Protein AF-A0A7S1MXM3-F1 (afdb_monomer_lite)

Organism: Hemiselmis andersenii (NCBI:txid464988)

Radius of gyration: 25.36 Å; chains: 1; bounding box: 60×43×75 Å

pLDDT: mean 71.36, std 12.72, range [33.12, 92.81]

Foldseek 3Di:
DCLVVVPVVLVVLLVVLVVCCVVCPVNSVVLDDCVLNVVLVVLVVLVVVLVCVLCVLDDPVLVVVQPDDPPVVPDDDSNLLSDPPSVLQQQLSHVLVVVLVVVVVVCVVVVHPQLPDKDKDFACLVVVLVLLLVVCVVVVLDDPDDSPDDFDDDPPGIIIDGNSSVLSLLSCLLSRDHDDPVVLCVQLVVQLCCFLCVQLVVQVVVVAHSQHDDPSSNSSSVSSSVSRSSSSSVSRSSVVSVVSNVRSVVSSVVQVVCCVPPRDDSVSSCPPRDPRDDD

Secondary structure (DSSP, 8-state):
-HHHHTHHHHHHHHHHHHHHHHTTGGGHHHHS-HHHHHHHHHHHHHHHHHHHHHHHTS-HHHHHHHT--TTS--SSTHHHHHSTTHHHH-IIIIIHHHHHHHHHHHHHHTT--GGG-EEEEETTHHHHHHHHHHHHHHTT-S-SSS-----EEETTTEEEEEHHHHHHHHHHHHHTPPP-HHHHHHHHHHHHHHHHHHHHHHHHHTTS-SS-SSHHHHHHHHHHHHHHHHHHHHHHHHHHHHHHHHHHHHHHHHHHHHHHHT---HHHHHTTSPPPP--

Sequence (279 aa):
TGFFVFLLPLSLLLGAGHILYFMDIDGAQSAVDVRHFVLLHALMFTRACVVALKYGFMSPRDLQDNYKFPPHWGGSDRLVRNLIMAGWSAPRAHGARYFQGFVKEAAVLEDLNLPGVSVSIAGSGAKRLRDAWNHLQRHGVGVNGDGGGKVEEIDPGGQEVPMSMVLELILWRYMGQPHSTFRAKFHVFLSMCVMPFAMPITRVSFGASPFGDTASEQTVRAMIFLLGGYFTYFSAGMAWMMSWDFMRRVHSIRAFGQLIDTGIPLQDLFEGLPPVPRE

Structure (mmCIF, N/CA/C/O backbone):
data_AF-A0A7S1MXM3-F1
#
_entry.id   AF-A0A7S1MXM3-F1
#
loop_
_atom_site.group_PDB
_atom_site.id
_atom_site.type_symbol
_atom_site.label_atom_id
_atom_site.label_alt_id
_atom_site.label_comp_id
_atom_site.label_asym_id
_atom_site.label_entity_id
_atom_site.label_seq_id
_atom_site.pdbx_PDB_ins_code
_atom_site.Cartn_x
_atom_site.Cartn_y
_atom_site.Cartn_z
_atom_site.occupancy
_atom_site.B_iso_or_equiv
_atom_site.auth_seq_id
_atom_site.auth_comp_id
_atom_site.auth_asym_id
_atom_site.auth_atom_id
_atom_site.pdbx_PDB_model_num
ATOM 1 N N . THR A 1 1 ? 5.475 14.161 0.600 1.00 40.19 1 THR A N 1
ATOM 2 C CA . THR A 1 1 ? 5.175 15.038 -0.558 1.00 40.19 1 THR A CA 1
ATOM 3 C C . THR A 1 1 ? 6.049 14.747 -1.774 1.00 40.19 1 THR A C 1
ATOM 5 O O . THR A 1 1 ? 5.510 14.726 -2.867 1.00 40.19 1 THR A O 1
ATOM 8 N N . GLY A 1 2 ? 7.341 14.409 -1.626 1.00 41.41 2 GLY A N 1
ATOM 9 C CA . GLY A 1 2 ? 8.229 14.111 -2.771 1.00 41.41 2 GLY A CA 1
ATOM 10 C C . GLY A 1 2 ? 7.878 12.879 -3.627 1.00 41.41 2 GLY A C 1
ATOM 11 O O . GLY A 1 2 ? 8.270 12.815 -4.782 1.00 41.41 2 GLY A O 1
ATOM 12 N N . PHE A 1 3 ? 7.094 11.926 -3.111 1.00 51.62 3 PHE A N 1
ATOM 13 C CA . PHE A 1 3 ? 6.758 10.688 -3.831 1.00 51.62 3 PHE A CA 1
ATOM 14 C C . PHE A 1 3 ? 6.005 10.922 -5.159 1.00 51.62 3 PHE A C 1
ATOM 16 O O . PHE A 1 3 ? 6.296 10.260 -6.153 1.00 51.62 3 PHE A O 1
ATOM 23 N N . PHE A 1 4 ? 5.078 11.889 -5.195 1.00 55.19 4 PHE A N 1
ATOM 24 C CA . PHE A 1 4 ? 4.299 12.197 -6.401 1.00 55.19 4 PHE A CA 1
ATOM 25 C C . PHE A 1 4 ? 5.075 13.027 -7.430 1.00 55.19 4 PHE A C 1
ATOM 27 O O . PHE A 1 4 ? 4.737 13.005 -8.609 1.00 55.19 4 PHE A O 1
ATOM 34 N N . VAL A 1 5 ? 6.137 13.711 -6.996 1.00 59.53 5 VAL A N 1
ATOM 35 C CA . VAL A 1 5 ? 6.953 14.585 -7.850 1.00 59.53 5 VAL A CA 1
ATOM 36 C C . VAL A 1 5 ? 7.710 13.775 -8.905 1.00 59.53 5 VAL A C 1
ATOM 38 O O . VAL A 1 5 ? 7.892 14.248 -10.019 1.00 59.53 5 VAL A O 1
ATOM 41 N N . PHE A 1 6 ? 8.079 12.529 -8.596 1.00 65.06 6 PHE A N 1
ATOM 42 C CA . PHE A 1 6 ? 8.781 11.657 -9.539 1.00 65.06 6 PHE A CA 1
ATOM 43 C C . PHE A 1 6 ? 7.861 10.985 -10.566 1.00 65.06 6 PHE A C 1
ATOM 45 O O . PHE A 1 6 ? 8.344 10.513 -11.587 1.00 65.06 6 PHE A O 1
ATOM 52 N N . LEU A 1 7 ? 6.540 10.960 -10.359 1.00 68.56 7 LEU A N 1
ATOM 53 C CA . LEU A 1 7 ? 5.631 10.229 -11.252 1.00 68.56 7 LEU A CA 1
ATOM 54 C C . LEU A 1 7 ? 5.525 10.849 -12.644 1.00 68.56 7 LEU A C 1
ATOM 56 O O . LEU A 1 7 ? 5.551 10.119 -13.628 1.00 68.56 7 LEU A O 1
ATOM 60 N N . LEU A 1 8 ? 5.415 12.176 -12.719 1.00 73.12 8 LEU A N 1
ATOM 61 C CA . LEU A 1 8 ? 5.315 12.898 -13.985 1.00 73.12 8 LEU A CA 1
ATOM 62 C C . LEU A 1 8 ? 6.583 12.748 -14.852 1.00 73.12 8 LEU A C 1
ATOM 64 O O . LEU A 1 8 ? 6.456 12.355 -16.011 1.00 73.12 8 LEU A O 1
ATOM 68 N N . PRO A 1 9 ? 7.808 12.986 -14.340 1.00 77.06 9 PRO A N 1
ATOM 69 C CA . PRO A 1 9 ? 9.009 12.759 -15.139 1.00 77.06 9 PRO A CA 1
ATOM 70 C C . PRO A 1 9 ? 9.187 11.281 -15.515 1.00 77.06 9 PRO A C 1
ATOM 72 O O . PRO A 1 9 ? 9.604 10.991 -16.633 1.00 77.06 9 PRO A O 1
ATOM 75 N N . LEU A 1 10 ? 8.807 10.332 -14.649 1.00 76.31 10 LEU A N 1
ATOM 76 C CA . LEU A 1 10 ? 8.860 8.903 -14.982 1.00 76.31 10 LEU A CA 1
ATOM 77 C C . LEU A 1 10 ? 7.849 8.513 -16.074 1.00 76.31 10 LEU A C 1
ATOM 79 O O . LEU A 1 10 ? 8.175 7.709 -16.946 1.00 76.31 10 LEU A O 1
ATOM 83 N N . SER A 1 11 ? 6.645 9.093 -16.091 1.00 75.56 11 SER A N 1
ATOM 84 C CA . SER A 1 11 ? 5.683 8.843 -17.174 1.00 75.56 11 SER A CA 1
ATOM 85 C C . SER A 1 11 ? 6.128 9.463 -18.500 1.00 75.56 11 SER A C 1
ATOM 87 O O . SER A 1 11 ? 5.904 8.867 -19.551 1.00 75.56 11 SER A O 1
ATOM 89 N N . LEU A 1 12 ? 6.801 10.619 -18.465 1.00 82.44 12 LEU A N 1
ATOM 90 C CA . LEU A 1 12 ? 7.414 11.222 -19.654 1.00 82.44 12 LEU A CA 1
ATOM 91 C C . LEU A 1 12 ? 8.567 10.370 -20.197 1.00 82.44 12 LEU A C 1
ATOM 93 O O . LEU A 1 12 ? 8.657 10.184 -21.407 1.00 82.44 12 LEU A O 1
ATOM 97 N N . LEU A 1 13 ? 9.399 9.794 -19.320 1.00 81.25 13 LEU A N 1
ATOM 98 C CA . LEU A 1 13 ? 10.448 8.850 -19.719 1.00 81.25 13 LEU A CA 1
ATOM 99 C C . LEU A 1 13 ? 9.860 7.620 -20.413 1.00 81.25 13 LEU A C 1
ATOM 101 O O . LEU A 1 13 ? 10.336 7.244 -21.478 1.00 81.25 13 LEU A O 1
ATOM 105 N N . LEU A 1 14 ? 8.783 7.040 -19.873 1.00 81.44 14 LEU A N 1
ATOM 106 C CA . LEU A 1 14 ? 8.083 5.936 -20.534 1.00 81.44 14 LEU A CA 1
ATOM 107 C C . LEU A 1 14 ? 7.574 6.340 -21.930 1.00 81.44 14 LEU A C 1
ATOM 109 O O . LEU A 1 14 ? 7.684 5.555 -22.870 1.00 81.44 14 LEU A O 1
ATOM 113 N N . GLY A 1 15 ? 7.052 7.561 -22.083 1.00 82.31 15 GLY A N 1
ATOM 114 C CA . GLY A 1 15 ? 6.648 8.112 -23.381 1.00 82.31 15 GLY A CA 1
ATOM 115 C C . GLY A 1 15 ? 7.816 8.249 -24.362 1.00 82.31 15 GLY A C 1
ATOM 116 O O . GLY A 1 15 ? 7.713 7.800 -25.501 1.00 82.31 15 GLY A O 1
ATOM 117 N N . ALA A 1 16 ? 8.952 8.784 -23.910 1.00 81.50 16 ALA A N 1
ATOM 118 C CA . ALA A 1 16 ? 10.170 8.880 -24.715 1.00 81.50 16 ALA A CA 1
ATOM 119 C C . ALA A 1 16 ? 10.673 7.495 -25.163 1.00 81.50 16 ALA A C 1
ATOM 121 O O . ALA A 1 16 ? 11.027 7.315 -26.325 1.00 81.50 16 ALA A O 1
ATOM 122 N N . GLY A 1 17 ? 10.621 6.496 -24.277 1.00 79.00 17 GLY A N 1
ATOM 123 C CA . GLY A 1 17 ? 10.963 5.110 -24.597 1.00 79.00 17 GLY A CA 1
ATOM 124 C C . GLY A 1 17 ? 10.100 4.502 -25.703 1.00 79.00 17 GLY A C 1
ATOM 125 O O . GLY A 1 17 ? 10.627 3.827 -26.584 1.00 79.00 17 GLY A O 1
ATOM 126 N N . HIS A 1 18 ? 8.792 4.777 -25.702 1.00 82.00 18 HIS A N 1
ATOM 127 C CA . HIS A 1 18 ? 7.912 4.350 -26.794 1.00 82.00 18 HIS A CA 1
ATOM 128 C C . HIS A 1 18 ? 8.257 5.023 -28.112 1.00 82.00 18 HIS A C 1
ATOM 130 O O . HIS A 1 18 ? 8.250 4.355 -29.137 1.00 82.00 18 HIS A O 1
ATOM 136 N N . ILE A 1 19 ? 8.551 6.325 -28.097 1.00 84.00 19 ILE A N 1
ATOM 137 C CA . ILE A 1 19 ? 8.917 7.055 -29.315 1.00 84.00 19 ILE A CA 1
ATOM 138 C C . ILE A 1 19 ? 10.188 6.451 -29.918 1.00 84.00 19 ILE A C 1
ATOM 140 O O . ILE A 1 19 ? 10.195 6.143 -31.105 1.00 84.00 19 ILE A O 1
ATOM 144 N N . LEU A 1 20 ? 11.217 6.203 -29.099 1.00 80.75 20 LEU A N 1
ATOM 145 C CA . LEU A 1 20 ? 12.455 5.554 -29.545 1.00 80.75 20 LEU A CA 1
ATOM 146 C C . LEU A 1 20 ? 12.189 4.165 -30.145 1.00 80.75 20 LEU A C 1
ATOM 148 O O . LEU A 1 20 ? 12.715 3.852 -31.208 1.00 80.75 20 LEU A O 1
ATOM 152 N N . TYR A 1 21 ? 11.343 3.359 -29.496 1.00 82.50 21 TYR A N 1
ATOM 153 C CA . TYR A 1 21 ? 10.998 2.010 -29.951 1.00 82.50 21 TYR A CA 1
ATOM 154 C C . TYR A 1 21 ? 10.156 2.000 -31.240 1.00 82.50 21 TYR A C 1
ATOM 156 O O . TYR A 1 21 ? 10.468 1.279 -32.184 1.00 82.50 21 TYR A O 1
ATOM 164 N N . PHE A 1 22 ? 9.092 2.804 -31.320 1.00 83.69 22 PHE A N 1
ATOM 165 C CA . PHE A 1 22 ? 8.200 2.829 -32.487 1.00 83.69 22 PHE A CA 1
ATOM 166 C C . PHE A 1 22 ? 8.843 3.458 -33.720 1.00 83.69 22 PHE A C 1
ATOM 168 O O . PHE A 1 22 ? 8.554 3.024 -34.830 1.00 83.69 22 PHE A O 1
ATOM 175 N N . MET A 1 23 ? 9.700 4.463 -33.533 1.00 85.94 23 MET A N 1
ATOM 176 C CA . MET A 1 23 ? 10.438 5.100 -34.629 1.00 85.94 23 MET A CA 1
ATOM 177 C C . MET A 1 23 ? 11.714 4.330 -35.011 1.00 85.94 23 MET A C 1
ATOM 179 O O . MET A 1 23 ? 12.398 4.743 -35.941 1.00 85.94 23 MET A O 1
ATOM 183 N N . ASP A 1 24 ? 12.038 3.250 -34.287 1.00 83.06 24 ASP A N 1
ATOM 184 C CA . ASP A 1 24 ? 13.249 2.428 -34.440 1.00 83.06 24 ASP A CA 1
ATOM 185 C C . ASP A 1 24 ? 14.552 3.243 -34.527 1.00 83.06 24 ASP A C 1
ATOM 187 O O 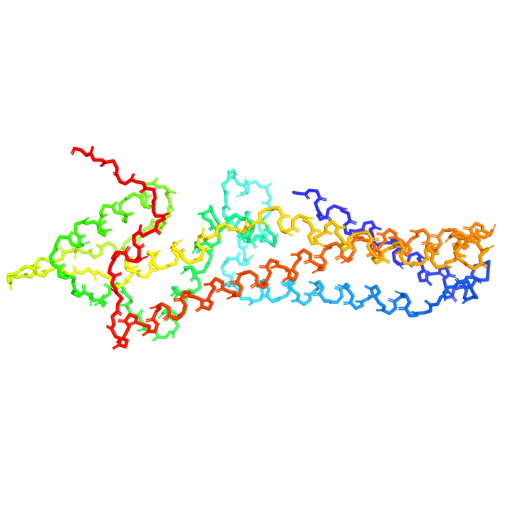. ASP A 1 24 ? 15.462 2.958 -35.307 1.00 83.06 24 ASP A O 1
ATOM 191 N N . ILE A 1 25 ? 14.647 4.296 -33.710 1.00 78.19 25 ILE A N 1
ATOM 192 C CA . ILE A 1 25 ? 15.830 5.160 -33.681 1.00 78.19 25 ILE A CA 1
ATOM 193 C C . ILE A 1 25 ? 17.021 4.326 -33.197 1.00 78.19 25 ILE A C 1
ATOM 195 O O . ILE A 1 25 ? 16.963 3.719 -32.127 1.00 78.19 25 ILE A O 1
ATOM 199 N N . ASP A 1 26 ? 18.090 4.289 -33.996 1.00 74.44 26 ASP A N 1
ATOM 200 C CA . ASP A 1 26 ? 19.308 3.507 -33.745 1.00 74.44 26 ASP A CA 1
ATOM 201 C C . ASP A 1 26 ? 19.058 2.004 -33.493 1.00 74.44 26 ASP A C 1
ATOM 203 O O . ASP A 1 26 ? 19.757 1.379 -32.689 1.00 74.44 26 ASP A O 1
ATOM 207 N N . GLY A 1 27 ? 18.046 1.413 -34.143 1.00 74.31 27 GLY A N 1
ATOM 208 C CA . GLY A 1 27 ? 17.736 -0.017 -34.021 1.00 74.31 27 GLY A CA 1
ATOM 209 C C . GLY A 1 27 ? 17.136 -0.412 -32.668 1.00 74.31 27 GLY A C 1
ATOM 210 O O . GLY A 1 27 ? 17.285 -1.561 -32.230 1.00 74.31 27 GLY A O 1
ATOM 211 N N . ALA A 1 28 ? 16.477 0.525 -31.978 1.00 71.38 28 ALA A N 1
ATOM 212 C CA . ALA A 1 28 ? 15.874 0.323 -30.662 1.00 71.38 28 ALA A CA 1
ATOM 213 C C . ALA A 1 28 ? 14.925 -0.889 -30.582 1.00 71.38 28 ALA A C 1
ATOM 215 O O . ALA A 1 28 ? 14.801 -1.487 -29.509 1.00 71.38 28 ALA A O 1
ATOM 216 N N . GLN A 1 29 ? 14.286 -1.299 -31.684 1.00 79.88 29 GLN A N 1
ATOM 217 C CA . GLN A 1 29 ? 13.414 -2.480 -31.693 1.00 79.88 29 GLN A CA 1
ATOM 218 C C . GLN A 1 29 ? 14.176 -3.783 -31.454 1.00 79.88 29 GLN A C 1
ATOM 220 O O . GLN A 1 29 ? 13.666 -4.686 -30.794 1.00 79.88 29 GLN A O 1
ATOM 225 N N . SER A 1 30 ? 15.412 -3.868 -31.947 1.00 74.88 30 SER A N 1
ATOM 226 C CA . SER A 1 30 ? 16.288 -5.027 -31.735 1.00 74.88 30 SER A CA 1
ATOM 227 C C . SER A 1 30 ? 16.886 -5.058 -30.324 1.00 74.88 30 SER A C 1
ATOM 229 O O . SER A 1 30 ? 17.175 -6.120 -29.774 1.00 74.88 30 SER A O 1
ATOM 231 N N . ALA A 1 31 ? 17.022 -3.883 -29.711 1.00 69.75 31 ALA A N 1
ATOM 232 C CA . ALA A 1 31 ? 17.639 -3.698 -28.407 1.00 69.75 31 ALA A CA 1
ATOM 233 C C . ALA A 1 31 ? 16.716 -4.021 -27.222 1.00 69.75 31 ALA A C 1
ATOM 235 O O . ALA A 1 31 ? 17.209 -4.300 -26.116 1.00 69.75 31 ALA A O 1
ATOM 236 N N . VAL A 1 32 ? 15.397 -3.930 -27.428 1.00 72.69 32 VAL A N 1
ATOM 237 C CA . VAL A 1 32 ? 14.392 -3.862 -26.363 1.00 72.69 32 VAL A CA 1
ATOM 238 C C . VAL A 1 32 ? 13.314 -4.917 -26.566 1.00 72.69 32 VAL A C 1
ATOM 240 O O . VAL A 1 32 ? 12.516 -4.850 -27.495 1.00 72.69 32 VAL A O 1
ATOM 243 N N . ASP A 1 33 ? 13.237 -5.869 -25.638 1.00 78.06 33 ASP A N 1
ATOM 244 C CA . ASP A 1 33 ? 12.134 -6.830 -25.619 1.00 78.06 33 ASP A CA 1
ATOM 245 C C . ASP A 1 33 ? 10.834 -6.124 -25.194 1.00 78.06 33 ASP A C 1
ATOM 247 O O . ASP A 1 33 ? 10.753 -5.542 -24.104 1.00 78.06 33 ASP A O 1
ATOM 251 N N . VAL A 1 34 ? 9.809 -6.218 -26.048 1.00 81.19 34 VAL A N 1
ATOM 252 C CA . VAL A 1 34 ? 8.471 -5.634 -25.862 1.00 81.19 34 VAL A CA 1
ATOM 253 C C . VAL A 1 34 ? 7.831 -6.042 -24.530 1.00 81.19 34 VAL A C 1
ATOM 255 O O . VAL A 1 34 ? 7.044 -5.288 -23.954 1.00 81.19 34 VAL A O 1
ATOM 258 N N . ARG A 1 35 ? 8.202 -7.208 -23.984 1.00 82.31 35 ARG A N 1
ATOM 259 C CA . ARG A 1 35 ? 7.721 -7.704 -22.685 1.00 82.31 35 ARG A CA 1
ATOM 260 C C . ARG A 1 35 ? 8.063 -6.755 -21.538 1.00 82.31 35 ARG A C 1
ATOM 262 O O . ARG A 1 35 ? 7.284 -6.659 -20.593 1.00 82.31 35 ARG A O 1
ATOM 269 N N . HIS A 1 36 ? 9.170 -6.012 -21.623 1.00 79.12 36 HIS A N 1
ATOM 270 C CA . HIS A 1 36 ? 9.519 -5.007 -20.614 1.00 79.12 36 HIS A CA 1
ATOM 271 C C . HIS A 1 36 ? 8.528 -3.846 -20.611 1.00 79.12 36 HIS A C 1
ATOM 273 O O . HIS A 1 36 ? 8.103 -3.408 -19.543 1.00 79.12 36 HIS A O 1
ATOM 279 N N . PHE A 1 37 ? 8.101 -3.382 -21.789 1.00 80.75 37 PHE A N 1
ATOM 280 C CA . PHE A 1 37 ? 7.051 -2.372 -21.880 1.00 80.75 37 PHE A CA 1
ATOM 281 C C . PHE A 1 37 ? 5.730 -2.916 -21.342 1.00 80.75 37 PHE A C 1
ATOM 283 O O . PHE A 1 37 ? 5.099 -2.246 -20.528 1.00 80.75 37 PHE A O 1
ATOM 290 N N . VAL A 1 38 ? 5.334 -4.139 -21.708 1.00 84.94 38 VAL A N 1
ATOM 291 C CA . VAL A 1 38 ? 4.114 -4.772 -21.170 1.00 84.94 38 VAL A CA 1
ATOM 292 C C . VAL A 1 38 ? 4.147 -4.829 -19.639 1.00 84.94 38 VAL A C 1
ATOM 294 O O . VAL A 1 38 ? 3.186 -4.418 -18.989 1.00 84.94 38 VAL A O 1
ATOM 297 N N . LEU A 1 39 ? 5.267 -5.257 -19.049 1.00 83.06 39 LEU A N 1
ATOM 298 C CA . LEU A 1 39 ? 5.449 -5.303 -17.597 1.00 83.06 39 LEU A CA 1
ATOM 299 C C . LEU A 1 39 ? 5.333 -3.913 -16.953 1.00 83.06 39 LEU A C 1
ATOM 301 O O . LEU A 1 39 ? 4.635 -3.757 -15.952 1.00 83.06 39 LEU A O 1
ATOM 305 N N . LEU A 1 40 ? 5.973 -2.890 -17.530 1.00 82.75 40 LEU A N 1
ATOM 306 C CA . LEU A 1 40 ? 5.897 -1.514 -17.025 1.00 82.75 40 LEU A CA 1
ATOM 307 C C . LEU A 1 40 ? 4.457 -0.979 -17.037 1.00 82.75 40 LEU A C 1
ATOM 309 O O . LEU A 1 40 ? 4.028 -0.365 -16.056 1.00 82.75 40 LEU A O 1
ATOM 313 N N . HIS A 1 41 ? 3.682 -1.258 -18.089 1.00 84.62 41 HIS A N 1
ATOM 314 C CA . HIS A 1 41 ? 2.264 -0.884 -18.127 1.00 84.62 41 HIS A CA 1
ATOM 315 C C . HIS A 1 41 ? 1.433 -1.672 -17.129 1.00 84.62 41 HIS A C 1
ATOM 317 O O . HIS A 1 41 ? 0.571 -1.083 -16.485 1.00 84.62 41 HIS A O 1
ATOM 323 N N . ALA A 1 42 ? 1.692 -2.968 -16.951 1.00 85.56 42 ALA A N 1
ATOM 324 C CA . ALA A 1 42 ? 0.990 -3.770 -15.954 1.00 85.56 42 ALA A CA 1
ATOM 325 C C . ALA A 1 42 ? 1.207 -3.215 -14.534 1.00 85.56 42 ALA A C 1
ATOM 327 O O . ALA A 1 42 ? 0.256 -3.109 -13.755 1.00 85.56 42 ALA A O 1
ATOM 328 N N . LEU A 1 43 ? 2.429 -2.779 -14.204 1.00 82.44 43 LEU A N 1
ATOM 329 C CA . LEU A 1 43 ? 2.733 -2.140 -12.918 1.00 82.44 43 LEU A CA 1
ATOM 330 C C . LEU A 1 43 ? 2.049 -0.767 -12.774 1.00 82.44 43 LEU A C 1
ATOM 332 O O . LEU A 1 43 ? 1.474 -0.464 -11.726 1.00 82.44 43 LEU A O 1
ATOM 336 N N . MET A 1 44 ? 2.050 0.049 -13.832 1.00 80.88 44 MET A N 1
ATOM 337 C CA . MET A 1 44 ? 1.322 1.328 -13.876 1.00 80.88 44 MET A CA 1
ATOM 338 C C . MET A 1 44 ? -0.192 1.147 -13.723 1.00 80.88 44 MET A C 1
ATOM 340 O O . MET A 1 44 ? -0.836 1.886 -12.975 1.00 80.88 44 MET A O 1
ATOM 344 N N . PHE A 1 45 ? -0.755 0.148 -14.396 1.00 84.81 45 PHE A N 1
ATOM 345 C CA . PHE A 1 45 ? -2.165 -0.209 -14.315 1.00 84.81 45 PHE A CA 1
ATOM 346 C C . PHE A 1 45 ? -2.526 -0.688 -12.911 1.00 84.81 45 PHE A C 1
ATOM 348 O O . PHE A 1 45 ? -3.468 -0.175 -12.315 1.00 84.81 45 PHE A O 1
ATOM 355 N N . THR A 1 46 ? -1.718 -1.575 -12.325 1.00 82.88 46 THR A N 1
ATOM 356 C CA . THR A 1 46 ? -1.898 -2.031 -10.938 1.00 82.88 46 THR A CA 1
ATOM 357 C C . THR A 1 46 ? -1.915 -0.845 -9.977 1.00 82.88 46 THR A C 1
ATOM 359 O O . THR A 1 46 ? -2.807 -0.738 -9.136 1.00 82.88 46 THR A O 1
ATOM 362 N N . ARG A 1 47 ? -0.992 0.113 -10.138 1.00 79.75 47 ARG A N 1
ATOM 363 C CA . ARG A 1 47 ? -1.021 1.370 -9.380 1.00 79.75 47 ARG A CA 1
ATOM 364 C C . ARG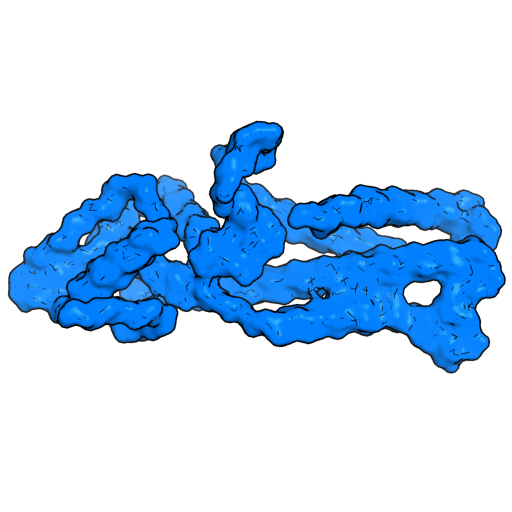 A 1 47 ? -2.346 2.110 -9.563 1.00 79.75 47 ARG A C 1
ATOM 366 O O . ARG A 1 47 ? -2.918 2.553 -8.569 1.00 79.75 47 ARG A O 1
ATOM 373 N N . ALA A 1 48 ? -2.804 2.283 -10.800 1.00 80.31 48 ALA A N 1
ATOM 374 C CA . ALA A 1 48 ? -4.049 2.987 -11.089 1.00 80.31 48 ALA A CA 1
ATOM 375 C C . ALA A 1 48 ? -5.251 2.296 -10.427 1.00 80.31 48 ALA A C 1
ATOM 377 O O . ALA A 1 48 ? -6.054 2.977 -9.796 1.00 80.31 48 ALA A O 1
ATOM 378 N N . CYS A 1 49 ? -5.320 0.962 -10.460 1.00 83.12 49 CYS A N 1
ATOM 379 C CA . CYS A 1 49 ? -6.343 0.186 -9.759 1.00 83.12 49 CYS A CA 1
ATOM 380 C C . CYS A 1 49 ? -6.299 0.405 -8.248 1.00 83.12 49 CYS A C 1
ATOM 382 O O . CYS A 1 49 ? -7.338 0.614 -7.634 1.00 83.12 49 CYS A O 1
ATOM 384 N N . VAL A 1 50 ? -5.117 0.400 -7.629 1.00 77.94 50 VAL A N 1
ATOM 385 C CA . VAL A 1 50 ? -5.003 0.616 -6.179 1.00 77.94 50 VAL A CA 1
ATOM 386 C C . VAL A 1 50 ? -5.414 2.036 -5.787 1.00 77.94 50 VAL A C 1
ATOM 388 O O . VAL A 1 50 ? -6.078 2.234 -4.769 1.00 77.94 50 VAL A O 1
ATOM 391 N N . VAL A 1 51 ? -5.048 3.026 -6.603 1.00 75.56 51 VAL A N 1
ATOM 392 C CA . VAL A 1 51 ? -5.493 4.413 -6.432 1.00 75.56 51 VAL A CA 1
ATOM 393 C C . VAL A 1 51 ? -7.014 4.495 -6.553 1.00 75.56 51 VAL A C 1
ATOM 395 O O . VAL A 1 51 ? -7.663 5.026 -5.655 1.00 75.56 51 VAL A O 1
ATOM 398 N N . ALA A 1 52 ? -7.581 3.914 -7.610 1.00 78.62 52 ALA A N 1
ATOM 399 C CA . ALA A 1 52 ? -9.018 3.889 -7.852 1.00 78.62 52 ALA A CA 1
ATOM 400 C C . ALA A 1 52 ? -9.782 3.175 -6.732 1.00 78.62 52 ALA A C 1
ATOM 402 O O . ALA A 1 52 ? -10.776 3.706 -6.262 1.00 78.62 52 ALA A O 1
ATOM 403 N N . LEU A 1 53 ? -9.297 2.034 -6.238 1.00 75.44 53 LEU A N 1
ATOM 404 C CA . LEU A 1 53 ? -9.897 1.332 -5.102 1.00 75.44 53 LEU A CA 1
ATOM 405 C C . LEU A 1 53 ? -9.877 2.208 -3.851 1.00 75.44 53 LEU A C 1
ATOM 407 O O . LEU A 1 53 ? -10.904 2.394 -3.213 1.00 75.44 53 LEU A O 1
ATOM 411 N N . LYS A 1 54 ? -8.730 2.796 -3.500 1.00 74.12 54 LYS A N 1
ATOM 412 C CA . LYS A 1 54 ? -8.627 3.599 -2.276 1.00 74.12 54 LYS A CA 1
ATOM 413 C C . LYS A 1 54 ? -9.510 4.851 -2.311 1.00 74.12 54 LYS A C 1
ATOM 415 O O . LYS A 1 54 ? -10.131 5.173 -1.300 1.00 74.12 54 LYS A O 1
ATOM 420 N N . TYR A 1 55 ? -9.540 5.565 -3.432 1.00 70.19 55 TYR A N 1
ATOM 421 C CA . TYR A 1 55 ? -10.320 6.800 -3.553 1.00 70.19 55 TYR A CA 1
ATOM 422 C C . TYR A 1 55 ? -11.775 6.558 -3.969 1.00 70.19 55 TYR A C 1
ATOM 424 O O . TYR A 1 55 ? -12.626 7.380 -3.656 1.00 70.19 55 TYR A O 1
ATOM 432 N N . GLY A 1 56 ? -12.085 5.431 -4.608 1.00 66.69 56 GLY A N 1
ATOM 433 C CA . GLY A 1 56 ? -13.439 5.073 -5.037 1.00 66.69 56 GLY A CA 1
ATOM 434 C C . GLY A 1 56 ? -14.390 4.766 -3.881 1.00 66.69 56 GLY A C 1
ATOM 435 O O . GLY A 1 56 ? -15.591 4.931 -4.034 1.00 66.69 56 GLY A O 1
ATOM 436 N N . PHE A 1 57 ? -13.859 4.381 -2.717 1.00 64.69 57 PHE A N 1
ATOM 437 C CA . PHE A 1 57 ? -14.636 4.203 -1.484 1.00 64.69 57 PHE A CA 1
ATOM 438 C C . PHE A 1 57 ? -14.721 5.468 -0.616 1.00 64.69 57 PHE A C 1
ATOM 440 O O . PHE A 1 57 ? -15.207 5.392 0.508 1.00 64.69 57 PHE A O 1
ATOM 447 N N . MET A 1 58 ? -14.197 6.614 -1.064 1.00 67.94 58 MET A N 1
ATOM 448 C CA . MET A 1 58 ? -14.358 7.861 -0.311 1.00 67.94 58 MET A CA 1
ATOM 449 C C . MET A 1 58 ? -15.724 8.478 -0.589 1.00 67.94 58 MET A C 1
ATOM 451 O O . MET A 1 58 ? -16.161 8.528 -1.740 1.00 67.94 58 MET A O 1
ATOM 455 N N . SER A 1 59 ? -16.359 9.004 0.459 1.00 66.06 59 SER A N 1
ATOM 456 C CA . SER A 1 59 ? -17.610 9.740 0.315 1.00 66.06 59 SER A CA 1
ATOM 457 C C . SER A 1 59 ? -17.424 10.936 -0.638 1.00 66.06 59 SER A C 1
ATOM 459 O O . SER A 1 59 ? -16.340 11.539 -0.683 1.00 66.06 59 SER A O 1
ATOM 461 N N . PRO A 1 60 ? -18.464 11.354 -1.385 1.00 69.69 60 PRO A N 1
ATOM 462 C CA . PRO A 1 60 ? -18.389 12.540 -2.240 1.00 69.69 60 PRO A CA 1
ATOM 463 C C . PRO A 1 60 ? -17.944 13.799 -1.482 1.00 69.69 60 PRO A C 1
ATOM 465 O O . PRO A 1 60 ? -17.262 14.657 -2.043 1.00 69.69 60 PRO A O 1
ATOM 468 N N . ARG A 1 61 ? -18.281 13.890 -0.190 1.00 67.12 61 ARG A N 1
ATOM 469 C CA . ARG A 1 61 ? -17.869 14.980 0.699 1.00 67.12 61 ARG A CA 1
ATOM 470 C C . ARG A 1 61 ? -16.361 14.969 0.955 1.00 67.12 61 ARG A C 1
ATOM 472 O O . ARG A 1 61 ? -15.715 16.004 0.808 1.00 67.12 61 ARG A O 1
ATOM 479 N N . ASP A 1 62 ? -15.797 13.806 1.278 1.00 66.44 62 ASP A N 1
ATOM 480 C CA . ASP A 1 62 ? -14.355 13.657 1.506 1.00 66.44 62 ASP A CA 1
ATOM 481 C C . ASP A 1 62 ? -13.553 13.882 0.219 1.00 66.44 62 ASP A C 1
ATOM 483 O O . ASP A 1 62 ? -12.466 14.463 0.247 1.00 66.44 62 ASP A O 1
ATOM 487 N N . LEU A 1 63 ? -14.099 13.464 -0.927 1.00 67.62 63 LEU A N 1
ATOM 488 C CA . LEU A 1 63 ? -13.515 13.738 -2.238 1.00 67.62 63 LEU A CA 1
ATOM 489 C C . LEU A 1 63 ? -13.482 15.242 -2.532 1.00 67.62 63 LEU A C 1
ATOM 491 O O . LEU A 1 63 ? -12.428 15.753 -2.899 1.00 67.62 63 LEU A O 1
ATOM 495 N N . GLN A 1 64 ? -14.584 15.968 -2.318 1.00 68.44 64 GLN A N 1
ATOM 496 C CA . GLN A 1 64 ? -14.634 17.424 -2.515 1.00 68.44 64 GLN A CA 1
ATOM 497 C C . GLN A 1 64 ? -13.622 18.176 -1.646 1.00 68.44 64 GLN A C 1
ATOM 499 O O . GLN A 1 64 ? -13.018 19.143 -2.109 1.00 68.44 64 GLN A O 1
ATOM 504 N N . ASP A 1 65 ? -13.392 17.722 -0.414 1.00 63.25 65 ASP A N 1
ATOM 505 C CA . ASP A 1 65 ? -12.368 18.300 0.456 1.00 63.25 65 ASP A CA 1
ATOM 506 C C . ASP A 1 65 ? -10.942 18.038 -0.059 1.00 63.25 65 ASP A C 1
ATOM 508 O O . ASP A 1 65 ? -10.077 18.907 0.076 1.00 63.25 65 ASP A O 1
ATOM 512 N N . ASN A 1 66 ? -10.702 16.903 -0.727 1.00 60.47 66 ASN A N 1
ATOM 513 C CA . ASN A 1 66 ? -9.411 16.595 -1.354 1.00 60.47 66 ASN A CA 1
ATOM 514 C C . ASN A 1 66 ? -9.112 17.448 -2.606 1.00 60.47 66 ASN A C 1
ATOM 516 O O . ASN A 1 66 ? -7.942 17.606 -2.954 1.00 60.47 66 ASN A O 1
ATOM 520 N N . TYR A 1 67 ? -10.131 18.006 -3.274 1.00 61.94 67 TYR A N 1
ATOM 521 C CA . TYR A 1 67 ? -9.975 18.835 -4.484 1.00 61.94 67 TYR A CA 1
ATOM 522 C C . TYR A 1 67 ? -9.747 20.334 -4.207 1.00 61.94 67 TYR A C 1
ATOM 524 O O . TYR A 1 67 ? -9.499 21.098 -5.141 1.00 61.94 67 TYR A O 1
ATOM 532 N N . LYS A 1 68 ? -9.815 20.791 -2.950 1.00 61.81 68 LYS A N 1
ATOM 533 C CA . LYS A 1 68 ? -9.629 22.213 -2.602 1.00 61.81 68 LYS A CA 1
ATOM 534 C C . LYS A 1 68 ? -8.147 22.620 -2.689 1.00 61.81 68 LYS A C 1
ATOM 536 O O . LYS A 1 68 ? -7.289 21.944 -2.125 1.00 61.81 68 LYS A O 1
ATOM 541 N N . PHE A 1 69 ? -7.847 23.739 -3.363 1.00 48.47 69 PHE A N 1
ATOM 542 C CA . PHE A 1 69 ? -6.492 24.308 -3.498 1.00 48.47 69 PHE A CA 1
ATOM 543 C C . PHE A 1 69 ? -5.930 24.841 -2.153 1.00 48.47 69 PHE A C 1
ATOM 545 O O . PHE A 1 69 ? -6.707 25.204 -1.264 1.00 48.47 69 PHE A O 1
ATOM 552 N N . PRO A 1 70 ? -4.592 24.904 -1.966 1.00 46.53 70 PRO A N 1
ATOM 553 C CA . PRO A 1 70 ? -3.973 25.258 -0.688 1.00 46.53 70 PRO A CA 1
ATOM 554 C C . PRO A 1 70 ? -3.965 26.783 -0.494 1.00 46.53 70 PRO A C 1
ATOM 556 O O . PRO A 1 70 ? -3.158 27.490 -1.092 1.00 46.53 70 PRO A O 1
ATOM 559 N N . PRO A 1 71 ? -4.922 27.300 0.292 1.00 46.41 71 PRO A N 1
ATOM 560 C CA . PRO A 1 71 ? -4.612 27.744 1.658 1.00 46.41 71 PRO A CA 1
ATOM 561 C C . PRO A 1 71 ? -5.448 27.031 2.740 1.00 46.41 71 PRO A C 1
ATOM 563 O O . PRO A 1 71 ? -5.210 27.217 3.930 1.00 46.41 71 PRO A O 1
ATOM 566 N N . HIS A 1 72 ? -6.387 26.159 2.349 1.00 47.88 72 HIS A N 1
ATOM 567 C CA . HIS A 1 72 ? -7.230 25.373 3.269 1.00 47.88 72 HIS A CA 1
ATOM 568 C C . HIS A 1 72 ? -6.579 24.067 3.741 1.00 47.88 72 HIS A C 1
ATOM 570 O O . HIS A 1 72 ? -7.127 23.364 4.587 1.00 47.88 72 HIS A O 1
ATOM 576 N N . TRP A 1 73 ? -5.381 23.752 3.240 1.00 55.28 73 TRP A N 1
ATOM 577 C CA . TRP A 1 73 ? -4.531 22.657 3.725 1.00 55.28 73 TRP A CA 1
ATOM 578 C C . TRP A 1 73 ? -3.843 23.045 5.046 1.00 55.28 73 TRP A C 1
ATOM 580 O O . TRP A 1 73 ? -2.650 22.816 5.244 1.00 55.28 73 TRP A O 1
ATOM 590 N N . GLY A 1 74 ? -4.589 23.702 5.935 1.00 41.38 74 GLY A N 1
ATOM 591 C CA . GLY A 1 74 ? -4.104 24.244 7.193 1.00 41.38 74 GLY A CA 1
ATOM 592 C C . GLY A 1 74 ? -3.674 23.130 8.140 1.00 41.38 74 GLY A C 1
ATOM 593 O O . GLY A 1 74 ? -4.504 22.528 8.817 1.00 41.38 74 GLY A O 1
ATOM 594 N N . GLY A 1 75 ? -2.371 22.853 8.163 1.00 44.88 75 GLY A N 1
ATOM 595 C CA . GLY A 1 75 ? -1.603 22.324 9.295 1.00 44.88 75 GLY A CA 1
ATOM 596 C C . GLY A 1 75 ? -1.988 20.984 9.936 1.00 44.88 75 GLY A C 1
ATOM 597 O O . GLY A 1 75 ? -1.240 20.528 10.790 1.00 44.88 75 GLY A O 1
ATOM 598 N N . SER A 1 76 ? -3.091 20.321 9.593 1.00 48.91 76 SER A N 1
ATOM 599 C CA . SER A 1 76 ? -3.586 19.204 10.404 1.00 48.91 76 SER A CA 1
ATOM 600 C C . SER A 1 76 ? -4.025 18.019 9.554 1.00 48.91 76 SER A C 1
ATOM 602 O O . SER A 1 76 ? -5.045 18.056 8.878 1.00 48.91 76 SER A O 1
ATOM 604 N N . ASP A 1 77 ? -3.232 16.948 9.624 1.00 54.09 77 ASP A N 1
ATOM 605 C CA . ASP A 1 77 ? -3.636 15.545 9.742 1.00 54.09 77 ASP A CA 1
ATOM 606 C C . ASP A 1 77 ? -4.724 14.965 8.800 1.00 54.09 77 ASP A C 1
ATOM 608 O O . ASP A 1 77 ? -4.488 13.927 8.197 1.00 54.09 77 ASP A O 1
ATOM 612 N N . ARG A 1 78 ? -5.903 15.576 8.621 1.00 52.41 78 ARG A N 1
ATOM 613 C CA . ARG A 1 78 ? -7.043 15.072 7.821 1.00 52.41 78 ARG A CA 1
ATOM 614 C C . ARG A 1 78 ? -6.695 14.656 6.391 1.00 52.41 78 ARG A C 1
ATOM 616 O O . ARG A 1 78 ? -7.063 13.561 5.983 1.00 52.41 78 ARG A O 1
ATOM 623 N N . LEU A 1 79 ? -5.958 15.475 5.649 1.00 52.88 79 LEU A N 1
ATOM 624 C CA . LEU A 1 79 ? -5.571 15.145 4.270 1.00 52.88 79 LEU A CA 1
ATOM 625 C C . LEU A 1 79 ? -4.493 14.053 4.226 1.00 52.88 79 LEU A C 1
ATOM 627 O O . LEU A 1 79 ? -4.603 13.102 3.456 1.00 52.88 79 LEU A O 1
ATOM 631 N N . VAL A 1 80 ? -3.496 14.122 5.118 1.00 55.62 80 VAL A N 1
ATOM 632 C CA . VAL A 1 80 ? -2.434 13.103 5.245 1.00 55.62 80 VAL A CA 1
ATOM 633 C C . VAL A 1 80 ? -3.020 11.726 5.581 1.00 55.62 80 VAL A C 1
ATOM 635 O O . VAL A 1 80 ? -2.540 10.710 5.077 1.00 55.62 80 VAL A O 1
ATOM 638 N N . ARG A 1 81 ? -4.117 11.694 6.348 1.00 56.59 81 ARG A N 1
ATOM 639 C CA . ARG A 1 81 ? -4.877 10.480 6.684 1.00 56.59 81 ARG A CA 1
ATOM 640 C C . ARG A 1 81 ? -5.514 9.806 5.475 1.00 56.59 81 ARG A C 1
ATOM 642 O O . ARG A 1 81 ? -5.528 8.579 5.397 1.00 56.59 81 ARG A O 1
ATOM 649 N N . ASN A 1 82 ? -5.998 10.595 4.524 1.00 58.41 82 ASN A N 1
ATOM 650 C CA . ASN A 1 82 ? -6.678 10.091 3.334 1.00 58.41 82 ASN A CA 1
ATOM 651 C C . ASN A 1 82 ? -5.690 9.719 2.218 1.00 58.41 82 ASN A C 1
ATOM 653 O O . ASN A 1 82 ? -6.013 8.921 1.335 1.00 58.41 82 ASN A O 1
ATOM 657 N N . LEU A 1 83 ? -4.448 10.210 2.277 1.00 64.19 83 LEU A N 1
ATOM 658 C CA . LEU A 1 83 ? -3.428 9.898 1.281 1.00 64.19 83 LEU A CA 1
ATOM 659 C C . LEU A 1 83 ? -3.022 8.422 1.288 1.00 64.19 83 LEU A C 1
ATOM 661 O O . LEU A 1 83 ? -2.862 7.761 2.324 1.00 64.19 83 LEU A O 1
ATOM 665 N N . ILE A 1 84 ? -2.826 7.893 0.082 1.00 62.59 84 ILE A N 1
ATOM 666 C CA . ILE A 1 84 ? -2.199 6.591 -0.138 1.00 62.59 84 ILE A CA 1
ATOM 667 C C . ILE A 1 84 ? -0.823 6.582 0.526 1.00 62.59 84 ILE A C 1
ATOM 669 O O . ILE A 1 84 ? -0.109 7.581 0.536 1.00 62.59 84 ILE A O 1
ATOM 673 N N . MET A 1 85 ? -0.481 5.449 1.124 1.00 64.56 85 MET A N 1
ATOM 674 C CA . MET A 1 85 ? 0.670 5.258 1.993 1.00 64.56 85 MET A CA 1
ATOM 675 C C . MET A 1 85 ? 0.625 5.974 3.345 1.00 64.56 85 MET A C 1
ATOM 677 O O . MET A 1 85 ? 0.686 5.287 4.358 1.00 64.56 85 MET A O 1
ATOM 681 N N . ALA A 1 86 ? 0.466 7.296 3.402 1.00 63.03 86 ALA A N 1
ATOM 682 C CA . ALA A 1 86 ? 0.533 8.032 4.672 1.00 63.03 86 ALA A CA 1
ATOM 683 C C . ALA A 1 86 ? -0.571 7.620 5.669 1.00 63.03 86 ALA A C 1
ATOM 685 O O . ALA A 1 86 ? -0.288 7.347 6.835 1.00 63.03 86 ALA A O 1
ATOM 686 N N . GLY A 1 87 ? -1.809 7.446 5.197 1.00 63.38 87 GLY A N 1
ATOM 687 C CA . GLY A 1 87 ? -2.909 6.953 6.033 1.00 63.38 87 GLY A CA 1
ATOM 688 C C . GLY A 1 87 ? -2.741 5.513 6.526 1.00 63.38 87 GLY A C 1
ATOM 689 O O . GLY A 1 87 ? -3.243 5.141 7.584 1.00 63.38 87 GLY A O 1
ATOM 690 N N . TRP A 1 88 ? -2.020 4.688 5.764 1.00 70.88 88 TRP A N 1
ATOM 691 C CA . TRP A 1 88 ? -1.826 3.266 6.060 1.00 70.88 88 TRP A CA 1
ATOM 692 C C . TRP A 1 88 ? -0.570 2.994 6.895 1.00 70.88 88 TRP A C 1
ATOM 694 O O . TRP A 1 88 ? -0.553 2.028 7.663 1.00 70.88 88 TRP A O 1
ATOM 704 N N . SER A 1 89 ? 0.459 3.838 6.769 1.00 67.69 89 SER A N 1
ATOM 705 C CA . SER A 1 89 ? 1.739 3.703 7.468 1.00 67.69 89 SER A CA 1
ATOM 706 C C . SER A 1 89 ? 1.645 4.081 8.947 1.00 67.69 89 SER A C 1
ATOM 708 O O . SER A 1 89 ? 2.319 3.460 9.766 1.00 67.69 89 SER A O 1
ATOM 710 N N . ALA A 1 90 ? 0.770 5.024 9.306 1.00 68.06 90 ALA A N 1
ATOM 711 C CA . ALA A 1 90 ? 0.558 5.467 10.684 1.00 68.06 90 ALA A CA 1
ATOM 712 C C . ALA A 1 90 ? -0.900 5.240 11.139 1.00 68.06 90 ALA A C 1
ATOM 714 O O . ALA A 1 90 ? -1.658 6.188 11.332 1.00 68.06 90 ALA A O 1
ATOM 715 N N . PRO A 1 91 ? -1.332 3.984 11.344 1.00 66.50 91 PRO A N 1
ATOM 716 C CA . PRO A 1 91 ? -2.731 3.655 11.620 1.00 66.50 91 PRO A CA 1
ATOM 717 C C . PRO A 1 91 ? -3.314 4.291 12.889 1.00 66.50 91 PRO A C 1
ATOM 719 O O . PRO A 1 91 ? -4.472 4.688 12.883 1.00 66.50 91 PRO A O 1
ATOM 722 N N . ARG A 1 92 ? -2.536 4.426 13.969 1.00 67.25 92 ARG A N 1
ATOM 723 C CA . ARG A 1 92 ? -3.014 5.072 15.209 1.00 67.25 92 ARG A CA 1
ATOM 724 C C . ARG A 1 92 ? -3.212 6.574 15.045 1.00 67.25 92 ARG A C 1
ATOM 726 O O . ARG A 1 92 ? -4.165 7.130 15.572 1.00 67.25 92 ARG A O 1
ATOM 733 N N . ALA A 1 93 ? -2.336 7.219 14.278 1.00 61.31 93 ALA A N 1
ATOM 734 C CA . ALA A 1 93 ? -2.475 8.634 13.961 1.00 61.31 93 ALA A CA 1
ATOM 735 C C . ALA A 1 93 ? -3.580 8.869 12.918 1.00 61.31 93 ALA A C 1
ATOM 737 O O . ALA A 1 93 ? -4.211 9.930 12.900 1.00 61.31 93 ALA A O 1
ATOM 738 N N . HIS A 1 94 ? -3.794 7.896 12.022 1.00 58.72 94 HIS A N 1
ATOM 739 C CA . HIS A 1 94 ? -4.518 8.130 10.781 1.00 58.72 94 HIS A CA 1
ATOM 740 C C . HIS A 1 94 ? -5.519 7.047 10.349 1.00 58.72 94 HIS A C 1
ATOM 742 O O . HIS A 1 94 ? -6.662 7.366 10.026 1.00 58.72 94 HIS A O 1
ATOM 748 N N . GLY A 1 95 ? -5.116 5.778 10.345 1.00 53.06 95 GLY A N 1
ATOM 749 C CA . GLY A 1 95 ? -5.897 4.664 9.789 1.00 53.06 95 GLY A CA 1
ATOM 750 C C . GLY A 1 95 ? -7.133 4.243 10.596 1.00 53.06 95 GLY A C 1
ATOM 751 O O . GLY A 1 95 ? -8.144 3.887 9.994 1.00 53.06 95 GLY A O 1
ATOM 752 N N . ALA A 1 96 ? -7.100 4.322 11.930 1.00 54.44 96 ALA A N 1
ATOM 753 C CA . ALA A 1 96 ? -8.239 3.957 12.780 1.00 54.44 96 ALA A CA 1
ATOM 754 C C . ALA A 1 96 ? -9.446 4.880 12.535 1.00 54.44 96 ALA A C 1
ATOM 756 O O . ALA A 1 96 ? -10.568 4.403 12.403 1.00 54.44 96 ALA A O 1
ATOM 757 N N . ARG A 1 97 ? -9.201 6.187 12.363 1.00 59.66 97 ARG A N 1
ATOM 758 C CA . ARG A 1 97 ? -10.251 7.174 12.061 1.00 59.66 97 ARG A CA 1
ATOM 759 C C . ARG A 1 97 ? -10.852 6.996 10.665 1.00 59.66 97 ARG A C 1
ATOM 761 O O . ARG A 1 97 ? -12.042 7.220 10.493 1.00 59.66 97 ARG A O 1
ATOM 768 N N . TYR A 1 98 ? -10.047 6.586 9.681 1.00 60.09 98 TYR A N 1
ATOM 769 C CA . TYR A 1 98 ? -10.530 6.330 8.320 1.00 60.09 98 TYR A CA 1
ATOM 770 C C . TYR A 1 98 ? -11.503 5.143 8.282 1.00 60.09 98 TYR A C 1
ATOM 772 O O . TYR A 1 98 ? -12.608 5.260 7.763 1.00 60.09 98 TYR A O 1
ATOM 780 N N . PHE A 1 99 ? -11.131 4.012 8.888 1.00 63.44 99 PHE A N 1
ATOM 781 C CA . PHE A 1 99 ? -12.018 2.846 8.940 1.00 63.44 99 PHE A CA 1
ATOM 782 C C . PHE A 1 99 ? -13.255 3.087 9.814 1.00 63.44 99 PHE A C 1
ATOM 784 O O . PHE A 1 99 ? -14.343 2.633 9.485 1.00 63.44 99 PHE A O 1
ATOM 791 N N . GLN A 1 100 ? -13.115 3.857 10.891 1.00 64.25 100 GLN A N 1
ATOM 792 C CA . GLN A 1 100 ? -14.247 4.297 11.703 1.00 64.25 100 GLN A CA 1
ATOM 793 C C . GLN A 1 100 ? -15.235 5.160 10.904 1.00 64.25 100 GLN A C 1
ATOM 795 O O . GLN A 1 100 ? -16.439 4.982 11.055 1.00 64.25 100 GLN A O 1
ATOM 800 N N . GLY A 1 101 ? -14.745 6.067 10.050 1.00 65.75 101 GLY A N 1
ATOM 801 C CA . GLY A 1 101 ? -15.588 6.830 9.124 1.00 65.75 101 GLY A CA 1
ATOM 802 C C . GLY A 1 101 ? -16.396 5.911 8.210 1.00 65.75 101 GLY A C 1
ATOM 803 O O . GLY A 1 101 ? -17.610 6.055 8.131 1.00 65.75 101 GLY A O 1
ATOM 804 N N . PHE A 1 102 ? -15.742 4.896 7.637 1.00 68.00 102 PHE A N 1
ATOM 805 C CA . PHE A 1 102 ? -16.400 3.885 6.806 1.00 68.00 102 PHE A CA 1
ATOM 806 C C . PHE A 1 102 ? -17.494 3.110 7.558 1.00 68.00 102 PHE A C 1
ATOM 808 O O . PHE A 1 102 ? -18.603 2.978 7.055 1.00 68.00 102 PHE A O 1
ATOM 815 N N . VAL A 1 103 ? -17.217 2.623 8.774 1.00 70.69 103 VAL A N 1
ATOM 816 C CA . VAL A 1 103 ? -18.222 1.888 9.567 1.00 70.69 103 VAL A CA 1
ATOM 817 C C . VAL A 1 103 ? -19.410 2.783 9.932 1.00 70.69 103 VAL A C 1
ATOM 819 O O . VAL A 1 103 ? -20.543 2.317 9.935 1.00 70.69 103 VAL A O 1
ATOM 822 N N . LYS A 1 104 ? -19.174 4.071 10.209 1.00 69.81 104 LYS A N 1
ATOM 823 C CA . LYS A 1 104 ? -20.246 5.033 10.505 1.00 69.81 104 LYS A CA 1
ATOM 824 C C . LYS A 1 104 ? -21.105 5.327 9.280 1.00 69.81 104 LYS A C 1
ATOM 826 O O . LYS A 1 104 ? -22.320 5.358 9.400 1.00 69.81 104 LYS A O 1
ATOM 831 N N . GLU A 1 105 ? -20.490 5.520 8.120 1.00 70.38 105 GLU A N 1
ATOM 832 C CA . GLU A 1 105 ? -21.222 5.738 6.870 1.00 70.38 105 GLU A CA 1
ATOM 833 C C . GLU A 1 105 ? -22.043 4.502 6.486 1.00 70.38 105 GLU A C 1
ATOM 835 O O . GLU A 1 105 ? -23.221 4.632 6.174 1.00 70.38 105 GLU A O 1
ATOM 840 N N . ALA A 1 106 ? -21.470 3.302 6.623 1.00 74.06 106 ALA A N 1
ATOM 841 C CA . ALA A 1 106 ? -22.202 2.052 6.439 1.00 74.06 106 ALA A CA 1
ATOM 842 C C . ALA A 1 106 ? -23.377 1.920 7.421 1.00 74.06 106 ALA A C 1
ATOM 844 O O . ALA A 1 106 ? -24.469 1.546 7.016 1.00 74.06 106 ALA A O 1
ATOM 845 N N . ALA A 1 107 ? -23.188 2.286 8.693 1.00 74.06 107 ALA A N 1
ATOM 846 C CA . ALA A 1 107 ? -24.271 2.281 9.671 1.00 74.06 107 ALA A CA 1
ATOM 847 C C . ALA A 1 107 ? -25.399 3.256 9.297 1.00 74.06 107 ALA A C 1
ATOM 849 O O . ALA A 1 107 ? -26.560 2.909 9.448 1.00 74.06 107 ALA A O 1
ATOM 850 N N . VAL A 1 108 ? -25.082 4.440 8.765 1.00 74.38 108 VAL A N 1
ATOM 851 C CA . VAL A 1 108 ? -26.101 5.388 8.279 1.00 74.38 108 VAL A CA 1
ATOM 852 C C . VAL A 1 108 ? -26.842 4.841 7.055 1.00 74.38 108 VAL A C 1
ATOM 854 O O . VAL A 1 108 ? -28.052 5.014 6.960 1.00 74.38 108 VAL A O 1
ATOM 857 N N . LEU A 1 109 ? -26.140 4.181 6.129 1.00 76.44 109 LEU A N 1
ATOM 858 C CA . LEU A 1 109 ? -26.752 3.577 4.938 1.00 76.44 109 LEU A CA 1
ATOM 859 C C . LEU A 1 109 ? -27.703 2.426 5.286 1.00 76.44 109 LEU A C 1
ATOM 861 O O . LEU A 1 109 ? -28.742 2.288 4.649 1.00 76.44 109 LEU A O 1
ATOM 865 N N . GLU A 1 110 ? -27.356 1.635 6.298 1.00 81.25 110 GLU A N 1
ATOM 866 C CA . GLU A 1 110 ? -28.151 0.498 6.780 1.00 81.25 110 GLU A CA 1
ATOM 867 C C . GLU A 1 110 ? -29.155 0.888 7.886 1.00 81.25 110 GLU A C 1
ATOM 869 O O . GLU A 1 110 ? -29.725 0.013 8.531 1.00 81.25 110 GLU A O 1
ATOM 874 N N . ASP A 1 111 ? -29.356 2.189 8.137 1.00 79.00 111 ASP A N 1
ATOM 875 C CA . ASP A 1 111 ? -30.250 2.731 9.179 1.00 79.00 111 ASP A CA 1
ATOM 876 C C . ASP A 1 111 ? -29.977 2.175 10.599 1.00 79.00 111 ASP A C 1
ATOM 878 O O . ASP A 1 111 ? -30.863 1.959 11.428 1.00 79.00 111 ASP A O 1
ATOM 882 N N . LEU A 1 112 ? -28.700 1.927 10.902 1.00 73.19 112 LEU A N 1
ATOM 883 C CA . LEU A 1 112 ? -28.222 1.420 12.185 1.00 73.19 112 LEU A CA 1
ATOM 884 C C . LEU A 1 112 ? -27.842 2.565 13.129 1.00 73.19 112 LEU A C 1
ATOM 886 O O . LEU A 1 112 ? -26.806 3.223 12.986 1.00 73.19 112 LEU A O 1
ATOM 890 N N . ASN A 1 113 ? -28.625 2.735 14.193 1.00 71.75 113 ASN A N 1
ATOM 891 C CA . ASN A 1 113 ? -28.310 3.668 15.272 1.00 71.75 113 ASN A CA 1
ATOM 892 C C . ASN A 1 113 ? -27.314 3.060 16.283 1.00 71.75 113 ASN A C 1
ATOM 894 O O . ASN A 1 113 ? -27.694 2.646 17.377 1.00 71.75 113 ASN A O 1
ATOM 898 N N . LEU A 1 114 ? -26.022 3.020 15.933 1.00 67.06 114 LEU A N 1
ATOM 899 C CA . LEU A 1 114 ? -24.961 2.471 16.801 1.00 67.06 114 LEU A CA 1
ATOM 900 C C . LEU A 1 114 ? -24.890 3.104 18.211 1.00 67.06 114 LEU A C 1
ATOM 902 O O . LEU A 1 114 ? -24.608 2.371 19.158 1.00 67.06 114 LEU A O 1
ATOM 906 N N . PRO A 1 115 ? -25.107 4.423 18.402 1.00 64.38 115 PRO A N 1
ATOM 907 C CA . PRO A 1 115 ? -25.214 5.011 19.742 1.00 64.38 115 PRO A CA 1
ATOM 908 C C . PRO A 1 115 ? -26.468 4.596 20.522 1.00 64.38 115 PRO A C 1
ATOM 910 O O . PRO A 1 115 ? -26.442 4.635 21.747 1.00 64.38 115 PRO A O 1
ATOM 913 N N . GLY A 1 116 ? -27.551 4.235 19.827 1.00 64.25 116 GLY A N 1
ATOM 914 C CA . GLY A 1 116 ? -28.814 3.806 20.434 1.00 64.25 116 GLY A CA 1
ATOM 915 C C . GLY A 1 116 ? -28.827 2.348 20.894 1.00 64.25 116 GLY A C 1
ATOM 916 O O . GLY A 1 116 ? -29.733 1.954 21.618 1.00 64.25 116 GLY A O 1
ATOM 917 N N . VAL A 1 117 ? -27.830 1.553 20.494 1.00 73.06 117 VAL A N 1
ATOM 918 C CA . VAL A 1 117 ? -27.640 0.178 20.969 1.00 73.06 117 VAL A CA 1
ATOM 919 C C . VAL A 1 117 ? -26.674 0.198 22.150 1.00 73.06 117 VAL A C 1
ATOM 921 O O . VAL A 1 117 ? -25.523 0.614 21.998 1.00 73.06 117 VAL A O 1
ATOM 924 N N . SER A 1 118 ? -27.121 -0.260 23.318 1.00 75.19 118 SER A N 1
ATOM 925 C CA . SER A 1 118 ? -26.280 -0.434 24.501 1.00 75.19 118 SER A CA 1
ATOM 926 C C . SER A 1 118 ? -25.790 -1.877 24.635 1.00 75.19 118 SER A C 1
ATOM 928 O O . SER A 1 118 ? -26.425 -2.834 24.194 1.00 75.19 118 SER A O 1
ATOM 930 N N . VAL A 1 119 ? -24.611 -2.030 25.230 1.00 75.25 119 VAL A N 1
ATOM 931 C CA . VAL A 1 119 ? -24.027 -3.314 25.613 1.00 75.25 119 VAL A CA 1
ATOM 932 C C . VAL A 1 119 ? -23.887 -3.320 27.126 1.00 75.25 119 VAL A C 1
ATOM 934 O O . VAL A 1 119 ? -23.264 -2.422 27.700 1.00 75.25 119 VAL A O 1
ATOM 937 N N . SER A 1 120 ? -24.449 -4.342 27.767 1.00 73.62 120 SER A N 1
ATOM 938 C CA . SER A 1 120 ? -24.288 -4.552 29.202 1.00 73.62 120 SER A CA 1
ATOM 939 C C . SER A 1 120 ? -22.884 -5.069 29.504 1.00 73.62 120 SER A C 1
ATOM 941 O O . SER A 1 120 ? -22.424 -6.059 28.931 1.00 73.62 120 SER A O 1
ATOM 943 N N . ILE A 1 121 ? -22.187 -4.384 30.406 1.00 73.25 121 ILE A N 1
ATOM 944 C CA . ILE A 1 121 ? -20.856 -4.752 30.875 1.00 73.25 121 ILE A CA 1
ATOM 945 C C . ILE A 1 121 ? -20.937 -5.107 32.355 1.00 73.25 121 ILE A C 1
ATOM 947 O O . ILE A 1 121 ? -21.349 -4.296 33.184 1.00 73.25 121 ILE A O 1
ATOM 951 N N . ALA A 1 122 ? -20.475 -6.307 32.698 1.00 68.69 122 ALA A N 1
ATOM 952 C CA . ALA A 1 122 ? -20.422 -6.764 34.078 1.00 68.69 122 ALA A CA 1
ATOM 953 C C . ALA A 1 122 ? -19.258 -6.121 34.862 1.00 68.69 122 ALA A C 1
ATOM 955 O O . ALA A 1 122 ? -18.106 -6.101 34.409 1.00 68.69 122 ALA A O 1
ATOM 956 N N . GLY A 1 123 ? -19.543 -5.659 36.083 1.00 69.25 123 GLY A N 1
ATOM 957 C CA . GLY A 1 123 ? -18.541 -5.279 37.082 1.00 69.25 123 GLY A CA 1
ATOM 958 C C . GLY A 1 123 ? -17.727 -4.021 36.747 1.00 69.25 123 GLY A C 1
ATOM 959 O O . GLY A 1 123 ? -18.177 -3.103 36.067 1.00 69.25 123 GLY A O 1
ATOM 960 N N . SER A 1 124 ? -16.477 -3.963 37.226 1.00 66.56 124 SER A N 1
ATOM 961 C CA . SER A 1 124 ? -15.595 -2.786 37.088 1.00 66.56 124 SER A CA 1
ATOM 962 C C . SER A 1 124 ? -15.089 -2.521 35.658 1.00 66.56 124 SER A C 1
ATOM 964 O O . SER A 1 124 ? -14.382 -1.535 35.416 1.00 66.56 124 SER A O 1
ATOM 966 N N . GLY A 1 125 ? -15.451 -3.378 34.694 1.00 68.44 125 GLY A N 1
ATOM 967 C CA . GLY A 1 125 ? -15.044 -3.277 33.292 1.00 68.44 125 GLY A CA 1
ATOM 968 C C . GLY A 1 125 ? -15.529 -1.998 32.613 1.00 68.44 125 GLY A C 1
ATOM 969 O O . GLY A 1 125 ? -14.792 -1.409 31.823 1.00 68.44 125 GLY A O 1
ATOM 970 N N . ALA A 1 126 ? -16.713 -1.509 32.976 1.00 69.94 126 ALA A N 1
ATOM 971 C CA . ALA A 1 126 ? -17.287 -0.309 32.382 1.00 69.94 126 ALA A CA 1
ATOM 972 C C . ALA A 1 126 ? -16.576 0.983 32.810 1.00 69.94 126 ALA A C 1
ATOM 974 O O . ALA A 1 126 ? -16.388 1.876 31.982 1.00 69.94 126 ALA A O 1
ATOM 975 N N . LYS A 1 127 ? -16.068 1.059 34.051 1.00 72.56 127 LYS A N 1
ATOM 976 C CA . LYS A 1 127 ? -15.191 2.163 34.480 1.00 72.56 127 LYS A CA 1
ATOM 977 C C . LYS A 1 127 ? -13.903 2.189 33.653 1.00 72.56 127 LYS A C 1
ATOM 979 O O . LYS A 1 127 ? -13.567 3.218 33.079 1.00 72.56 127 LYS A O 1
ATOM 984 N N . ARG A 1 128 ? -13.236 1.039 33.500 1.00 72.31 128 ARG A N 1
ATOM 985 C CA . ARG A 1 128 ? -12.014 0.919 32.677 1.00 72.31 128 ARG A CA 1
ATOM 986 C C . ARG A 1 128 ? -12.258 1.276 31.213 1.00 72.31 128 ARG A C 1
ATOM 988 O O . ARG A 1 128 ? -11.421 1.925 30.593 1.00 72.31 128 ARG A O 1
ATOM 995 N N . LEU A 1 129 ? -13.399 0.860 30.670 1.00 74.00 129 LEU A N 1
ATOM 996 C CA . LEU A 1 129 ? -13.811 1.194 29.312 1.00 74.00 129 LEU A CA 1
ATOM 997 C C . LEU A 1 129 ? -14.004 2.708 29.159 1.00 74.00 129 LEU A C 1
ATOM 999 O O . LEU A 1 129 ? -13.504 3.296 28.200 1.00 74.00 129 LEU A O 1
ATOM 1003 N N . ARG A 1 130 ? -14.647 3.347 30.143 1.00 73.06 130 ARG A N 1
ATOM 1004 C CA . ARG A 1 130 ? -14.829 4.804 30.221 1.00 73.06 130 ARG A CA 1
ATOM 1005 C C . ARG A 1 130 ? -13.511 5.557 30.275 1.00 73.06 130 ARG A C 1
ATOM 1007 O O . ARG A 1 130 ? -13.325 6.508 29.519 1.00 73.06 130 ARG A O 1
ATOM 1014 N N . ASP A 1 131 ? -12.584 5.110 31.108 1.00 74.81 131 ASP A N 1
ATOM 1015 C CA . ASP A 1 131 ? -11.270 5.739 31.237 1.00 74.81 131 ASP A CA 1
ATOM 1016 C C . ASP A 1 131 ? -10.456 5.598 29.944 1.00 74.81 131 ASP A C 1
ATOM 1018 O O . ASP A 1 131 ? -9.867 6.573 29.472 1.00 74.81 131 ASP A O 1
ATOM 1022 N N . ALA A 1 132 ? -10.492 4.418 29.315 1.00 71.94 132 ALA A N 1
ATOM 1023 C CA . ALA A 1 132 ? -9.853 4.175 28.025 1.00 71.94 132 ALA A CA 1
ATOM 1024 C C . ALA A 1 132 ? -10.444 5.059 26.918 1.00 71.94 132 ALA A C 1
ATOM 1026 O O . ALA A 1 132 ? -9.700 5.686 26.167 1.00 71.94 132 ALA A O 1
ATOM 1027 N N . TRP A 1 133 ? -11.768 5.171 26.842 1.00 71.69 133 TRP A N 1
ATOM 1028 C CA . TRP A 1 133 ? -12.452 6.053 25.898 1.00 71.69 133 TRP A CA 1
ATOM 1029 C C . TRP A 1 133 ? -12.102 7.523 26.106 1.00 71.69 133 TRP A C 1
ATOM 1031 O O . TRP A 1 133 ? -11.714 8.208 25.163 1.00 71.69 133 TRP A O 1
ATOM 1041 N N . ASN A 1 134 ? -12.177 8.009 27.346 1.00 72.12 134 ASN A N 1
ATOM 1042 C CA . ASN A 1 134 ? -11.820 9.385 27.681 1.00 72.12 134 ASN A CA 1
ATOM 1043 C C . ASN A 1 134 ? -10.364 9.678 27.308 1.00 72.12 134 ASN A C 1
ATOM 1045 O O . ASN A 1 134 ? -10.051 10.756 26.805 1.00 72.12 134 ASN A O 1
ATOM 1049 N N . HIS A 1 135 ? -9.470 8.714 27.519 1.00 69.62 135 HIS A N 1
ATOM 1050 C CA . HIS A 1 135 ? -8.079 8.816 27.103 1.00 69.62 135 HIS A CA 1
ATOM 1051 C C . HIS A 1 135 ? -7.934 8.879 25.572 1.00 69.62 135 HIS A C 1
ATOM 1053 O O . HIS A 1 135 ? -7.216 9.741 25.064 1.00 69.62 135 HIS A O 1
ATOM 1059 N N . LEU A 1 136 ? -8.656 8.038 24.825 1.00 66.69 136 LEU A N 1
ATOM 1060 C CA . LEU A 1 136 ? -8.678 8.074 23.358 1.00 66.69 136 LEU A CA 1
ATOM 1061 C C . LEU A 1 136 ? -9.171 9.433 22.836 1.00 66.69 136 LEU A C 1
ATOM 1063 O O . LEU A 1 136 ? -8.482 10.053 22.022 1.00 66.69 136 LEU A O 1
ATOM 1067 N N . GLN A 1 137 ? -10.271 9.954 23.386 1.00 66.94 137 GLN A N 1
ATOM 1068 C CA . GLN A 1 137 ? -10.830 11.267 23.042 1.00 66.94 137 GLN A CA 1
ATOM 1069 C C . GLN A 1 137 ? -9.823 12.404 23.278 1.00 66.94 137 GLN A C 1
ATOM 1071 O O . GLN A 1 137 ? -9.640 13.259 22.410 1.00 66.94 137 GLN A O 1
ATOM 1076 N N . ARG A 1 138 ? -9.083 12.383 24.399 1.00 63.28 138 ARG A N 1
ATOM 1077 C CA . ARG A 1 138 ? -8.017 13.368 24.692 1.00 63.28 138 ARG A CA 1
ATOM 1078 C C . ARG A 1 138 ? -6.854 13.311 23.701 1.00 63.28 138 ARG A C 1
ATOM 1080 O O . ARG A 1 138 ? -6.272 14.343 23.386 1.00 63.28 138 ARG A O 1
AT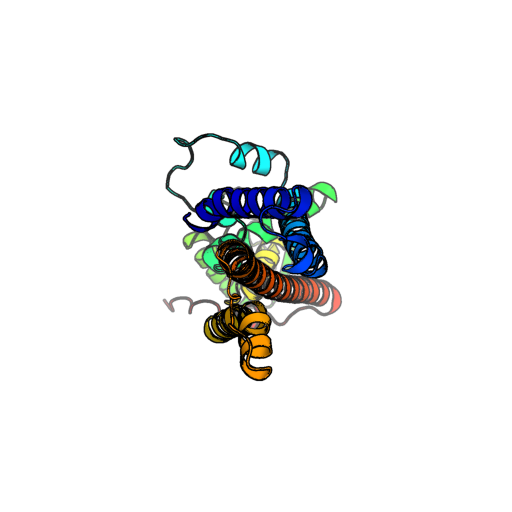OM 1087 N N . HIS A 1 139 ? -6.541 12.135 23.163 1.00 57.34 139 HIS A N 1
ATOM 1088 C CA . HIS A 1 139 ? -5.563 11.969 22.081 1.00 57.34 139 HIS A CA 1
ATOM 1089 C C . HIS A 1 139 ? -6.168 12.212 20.684 1.00 57.34 139 HIS A C 1
ATOM 1091 O O . HIS A 1 139 ? -5.574 11.882 19.652 1.00 57.34 139 HIS A O 1
ATOM 1097 N N . GLY A 1 140 ? -7.364 12.805 20.636 1.00 54.28 140 GLY A N 1
ATOM 1098 C CA . GLY A 1 140 ? -8.131 13.099 19.435 1.00 54.28 140 GLY A CA 1
ATOM 1099 C C . GLY A 1 140 ? -8.681 11.854 18.743 1.00 54.28 140 GLY A C 1
ATOM 1100 O O . GLY A 1 140 ? -9.290 11.977 17.686 1.00 54.28 140 GLY A O 1
ATOM 1101 N N . VAL A 1 141 ? -8.452 10.656 19.269 1.00 53.34 141 VAL A N 1
ATOM 1102 C CA . VAL A 1 141 ? -8.979 9.404 18.732 1.00 53.34 141 VAL A CA 1
ATOM 1103 C C . VAL A 1 141 ? -10.442 9.324 19.141 1.00 53.34 141 VAL A C 1
ATOM 1105 O O . VAL A 1 141 ? -10.783 8.882 20.229 1.00 53.34 141 VAL A O 1
ATOM 1108 N N . GLY A 1 142 ? -11.289 9.855 18.274 1.00 48.19 142 GLY A N 1
ATOM 1109 C CA . GLY A 1 142 ? -12.695 10.048 18.563 1.00 48.19 142 GLY A CA 1
ATOM 1110 C C . GLY A 1 142 ? -13.271 11.116 17.650 1.00 48.19 142 GLY A C 1
ATOM 1111 O O . GLY A 1 142 ? -12.553 11.965 17.108 1.00 48.19 142 GLY A O 1
ATOM 1112 N N . VAL A 1 143 ? -14.574 11.041 17.419 1.00 40.00 143 VAL A N 1
ATOM 1113 C CA . VAL A 1 143 ? -15.307 12.115 16.752 1.00 40.00 143 VAL A CA 1
ATOM 1114 C C . VAL A 1 143 ? -15.637 13.173 17.801 1.00 40.00 143 VAL A C 1
ATOM 1116 O O . VAL A 1 143 ? -16.304 12.871 18.784 1.00 40.00 143 VAL A O 1
ATOM 1119 N N . ASN A 1 144 ? -15.211 14.416 17.560 1.00 40.84 144 ASN A N 1
ATOM 1120 C CA . ASN A 1 144 ? -15.883 15.579 18.134 1.00 40.84 144 ASN A CA 1
ATOM 1121 C C . ASN A 1 144 ? -17.302 15.594 17.547 1.00 40.84 144 ASN A C 1
ATOM 1123 O O . ASN A 1 144 ? -17.459 15.946 16.377 1.00 40.84 144 ASN A O 1
ATOM 1127 N N . GLY A 1 145 ? -18.303 15.144 18.300 1.00 35.94 145 GLY A N 1
ATOM 1128 C CA . GLY A 1 145 ? -19.701 15.192 17.870 1.00 35.94 145 GLY A CA 1
ATOM 1129 C C . GLY A 1 145 ? -20.579 14.149 18.555 1.00 35.94 145 GLY A C 1
ATOM 1130 O O . GLY A 1 145 ? -20.531 12.978 18.188 1.00 35.94 145 GLY A O 1
ATOM 1131 N N . ASP A 1 146 ? -21.343 14.616 19.544 1.00 37.28 146 ASP A N 1
ATOM 1132 C CA . ASP A 1 146 ? -22.691 14.220 19.999 1.00 37.28 146 ASP A CA 1
ATOM 1133 C C . ASP A 1 146 ? -23.055 12.748 20.274 1.00 37.28 146 ASP A C 1
ATOM 1135 O O . ASP A 1 146 ? -24.136 12.478 20.783 1.00 37.28 146 ASP A O 1
ATOM 1139 N N . GLY A 1 147 ? -22.168 11.781 20.050 1.00 39.78 147 GLY A N 1
ATOM 1140 C CA . GLY A 1 147 ? -22.407 10.358 20.335 1.00 39.78 147 GLY A CA 1
ATOM 1141 C C . GLY A 1 147 ? -22.124 9.937 21.780 1.00 39.78 147 GLY A C 1
ATOM 1142 O O . GLY A 1 147 ? -21.942 8.749 22.040 1.00 39.78 147 GLY A O 1
ATOM 1143 N N . GLY A 1 148 ? -22.018 10.896 22.704 1.00 42.00 148 GLY A N 1
ATOM 1144 C CA . GLY A 1 148 ? -21.812 10.651 24.128 1.00 42.00 148 GLY A CA 1
ATOM 1145 C C . GLY A 1 148 ? -23.088 10.136 24.780 1.00 42.00 148 GLY A C 1
ATOM 1146 O O . GLY A 1 148 ? -23.703 10.851 25.568 1.00 42.00 148 GLY A O 1
ATOM 1147 N N . GLY A 1 149 ? -23.500 8.914 24.442 1.00 47.41 149 GLY A N 1
ATOM 1148 C CA . GLY A 1 149 ? -24.515 8.215 25.219 1.00 47.41 149 GLY A CA 1
ATOM 1149 C C . GLY A 1 149 ? -24.065 8.177 26.679 1.00 47.41 149 GLY A C 1
ATOM 1150 O O . GLY A 1 149 ? -22.910 7.848 26.974 1.00 47.41 149 GLY A O 1
ATOM 1151 N N . LYS A 1 150 ? -24.947 8.596 27.590 1.00 48.03 150 LYS A N 1
ATOM 1152 C CA . LYS A 1 150 ? -24.686 8.493 29.025 1.00 48.03 150 LYS A CA 1
ATOM 1153 C C . LYS A 1 150 ? -24.518 7.010 29.347 1.00 48.03 150 LYS A C 1
ATOM 1155 O O . LYS A 1 150 ? -25.316 6.195 28.910 1.00 48.03 150 LYS A O 1
ATOM 1160 N N . VAL A 1 151 ? -23.457 6.668 30.073 1.00 51.88 151 VAL A N 1
ATOM 1161 C CA . VAL A 1 151 ? -23.343 5.330 30.656 1.00 51.88 151 VAL A CA 1
ATOM 1162 C C . VAL A 1 151 ? -24.404 5.252 31.741 1.00 51.88 151 VAL A C 1
ATOM 1164 O O . VAL A 1 151 ? -24.300 5.976 32.736 1.00 51.88 151 VAL A O 1
ATOM 1167 N N . GLU A 1 152 ? -25.423 4.438 31.513 1.00 51.44 152 GLU A N 1
ATOM 1168 C CA . GLU A 1 152 ? -26.496 4.217 32.474 1.00 51.44 152 GLU A CA 1
ATOM 1169 C C . GLU A 1 152 ? -26.104 3.058 33.392 1.00 51.44 152 GLU A C 1
ATOM 1171 O O . GLU A 1 152 ? -25.585 2.021 32.968 1.00 51.44 152 GLU A O 1
ATOM 1176 N N . GLU A 1 153 ? -26.245 3.290 34.692 1.00 45.66 153 GLU A N 1
ATOM 1177 C CA . GLU A 1 153 ? -25.943 2.308 35.724 1.00 45.66 153 GLU A CA 1
ATOM 1178 C C . GLU A 1 153 ? -27.182 1.435 35.919 1.00 45.66 153 GLU A C 1
ATOM 1180 O O . GLU A 1 153 ? -28.254 1.954 36.227 1.00 45.66 153 GLU A O 1
ATOM 1185 N N . ILE A 1 154 ? -27.049 0.125 35.699 1.00 51.53 154 ILE A N 1
ATOM 1186 C CA . ILE A 1 154 ? -28.122 -0.836 35.944 1.00 51.53 154 ILE A CA 1
ATOM 1187 C C . ILE A 1 154 ? -27.852 -1.552 37.262 1.00 51.53 154 ILE A C 1
ATOM 1189 O O . ILE A 1 154 ? -26.772 -2.097 37.520 1.00 51.53 154 ILE A O 1
ATOM 1193 N N . ASP A 1 155 ? -28.874 -1.554 38.106 1.00 48.06 155 ASP A N 1
ATOM 1194 C CA . ASP A 1 155 ? -28.827 -2.188 39.412 1.00 48.06 155 ASP A CA 1
ATOM 1195 C C . ASP A 1 155 ? -29.110 -3.707 39.299 1.00 48.06 155 ASP A C 1
ATOM 1197 O O . ASP A 1 155 ? -30.062 -4.084 38.606 1.00 48.06 155 ASP A O 1
ATOM 1201 N N . PRO A 1 156 ? -28.333 -4.601 39.956 1.00 48.06 156 PRO A N 1
ATOM 1202 C CA . PRO A 1 156 ? -27.135 -4.348 40.754 1.00 48.06 156 PRO A CA 1
ATOM 1203 C C . PRO A 1 156 ? -25.864 -4.906 40.092 1.00 48.06 156 PRO A C 1
ATOM 1205 O O . PRO A 1 156 ? -25.552 -6.093 40.204 1.00 48.06 156 PRO A O 1
ATOM 1208 N N . GLY A 1 157 ? -25.084 -4.028 39.446 1.00 52.09 157 GLY A N 1
ATOM 1209 C CA . GLY A 1 157 ? -23.668 -4.269 39.112 1.00 52.09 157 GLY A CA 1
ATOM 1210 C C . GLY A 1 157 ? -23.317 -4.370 37.623 1.00 52.09 157 GLY A C 1
ATOM 1211 O O . GLY A 1 157 ? -22.155 -4.632 37.289 1.00 52.09 157 GLY A O 1
ATOM 1212 N N . GLY A 1 158 ? -24.291 -4.164 36.736 1.00 59.66 158 GLY A N 1
ATOM 1213 C CA . GLY A 1 158 ? -24.078 -4.032 35.295 1.00 59.66 158 GLY A CA 1
ATOM 1214 C C . GLY A 1 158 ? -24.085 -2.561 34.893 1.00 59.66 158 GLY A C 1
ATOM 1215 O O . GLY A 1 158 ? -24.939 -1.799 35.325 1.00 59.66 158 GLY A O 1
ATOM 1216 N N . GLN A 1 159 ? -23.140 -2.128 34.070 1.00 70.56 159 GLN A N 1
ATOM 1217 C CA . GLN A 1 159 ? -23.194 -0.793 33.467 1.00 70.56 159 GLN A CA 1
ATOM 1218 C C . GLN A 1 159 ? -23.452 -0.946 31.973 1.00 70.56 159 GLN A C 1
ATOM 1220 O O . GLN A 1 159 ? -22.787 -1.745 31.311 1.00 70.56 159 GLN A O 1
ATOM 1225 N N . GLU A 1 160 ? -24.399 -0.181 31.438 1.00 73.19 160 GLU A N 1
ATOM 1226 C CA . GLU A 1 160 ? -24.682 -0.159 30.007 1.00 73.19 160 GLU A CA 1
ATOM 1227 C C . GLU A 1 160 ? -23.860 0.908 29.308 1.00 73.19 160 GLU A C 1
ATOM 1229 O O . GLU A 1 160 ? -23.846 2.080 29.687 1.00 73.19 160 GLU A O 1
ATOM 1234 N N . VAL A 1 161 ? -23.160 0.490 28.258 1.00 74.69 161 VAL A N 1
ATOM 1235 C CA . VAL A 1 161 ? -22.316 1.376 27.468 1.00 74.69 161 VAL A CA 1
ATOM 1236 C C . VAL A 1 161 ? -22.757 1.353 26.006 1.00 74.69 161 VAL A C 1
ATOM 1238 O O . VAL A 1 161 ? -23.038 0.274 25.487 1.00 74.69 161 VAL A O 1
ATOM 1241 N N . PRO A 1 162 ? -22.766 2.500 25.301 1.00 75.56 162 PRO A N 1
ATOM 1242 C CA . PRO A 1 162 ? -23.059 2.530 23.873 1.00 75.56 162 PRO A CA 1
ATOM 1243 C C . PRO A 1 162 ? -22.150 1.599 23.060 1.00 75.56 162 PRO A C 1
ATOM 1245 O O . PRO A 1 162 ? -20.926 1.593 23.228 1.00 75.56 162 PRO A O 1
ATOM 1248 N N . MET A 1 163 ? -22.725 0.873 22.104 1.00 76.19 163 MET A N 1
ATOM 1249 C CA . MET A 1 163 ? -21.997 -0.014 21.190 1.00 76.19 163 MET A CA 1
ATOM 1250 C C . MET A 1 163 ? -20.940 0.750 20.382 1.00 76.19 163 MET A C 1
ATOM 1252 O O . MET A 1 163 ? -19.858 0.232 20.104 1.00 76.19 163 MET A O 1
ATOM 1256 N N . SER A 1 164 ? -21.196 2.023 20.069 1.00 72.75 164 SER A N 1
ATOM 1257 C CA . SER A 1 164 ? -20.223 2.922 19.433 1.00 72.75 164 SER A CA 1
ATOM 1258 C C . SER A 1 164 ? -18.893 3.006 20.197 1.00 72.75 164 SER A C 1
ATOM 1260 O O . SER A 1 164 ? -17.832 3.077 19.581 1.00 72.75 164 SER A O 1
ATOM 1262 N N . MET A 1 165 ? -18.922 2.929 21.526 1.00 75.44 165 MET A N 1
ATOM 1263 C CA . MET A 1 165 ? -17.736 3.009 22.375 1.00 75.44 165 MET A CA 1
ATOM 1264 C C . MET A 1 165 ? -16.901 1.728 22.329 1.00 75.44 165 MET A C 1
ATOM 1266 O O . MET A 1 165 ? -15.674 1.775 22.206 1.00 75.44 165 MET A O 1
ATOM 1270 N N . VAL A 1 166 ? -17.572 0.575 22.364 1.00 77.69 166 VAL A N 1
ATOM 1271 C CA . VAL A 1 166 ? -16.936 -0.743 22.231 1.00 77.69 166 VAL A CA 1
ATOM 1272 C C . VAL A 1 166 ? -16.350 -0.914 20.825 1.00 77.69 166 VAL A C 1
ATOM 1274 O O . VAL A 1 166 ? -15.214 -1.368 20.677 1.00 77.69 166 VAL A O 1
ATOM 1277 N N . LEU A 1 167 ? -17.077 -0.466 19.795 1.00 77.19 167 LEU A N 1
ATOM 1278 C CA . LEU A 1 167 ? -16.620 -0.435 18.405 1.00 77.19 167 LEU A CA 1
ATOM 1279 C C . LEU A 1 167 ? -15.293 0.315 18.274 1.00 77.19 167 LEU A C 1
ATOM 1281 O O . LEU A 1 167 ? -14.339 -0.217 17.711 1.00 77.19 167 LEU A O 1
ATOM 1285 N N . GLU A 1 168 ? -15.197 1.532 18.804 1.00 76.12 168 GLU A N 1
ATOM 1286 C CA . GLU A 1 168 ? -13.977 2.335 18.666 1.00 76.12 168 GLU A CA 1
ATOM 1287 C C . GLU A 1 168 ? -12.772 1.705 19.371 1.00 76.12 168 GLU A C 1
ATOM 1289 O O . GLU A 1 168 ? -11.660 1.792 18.851 1.00 76.12 168 GLU A O 1
ATOM 1294 N N . LEU A 1 169 ? -12.975 1.005 20.489 1.00 76.94 169 LEU A N 1
ATOM 1295 C CA . LEU A 1 169 ? -11.911 0.251 21.158 1.00 76.94 169 LEU A CA 1
ATOM 1296 C C . LEU A 1 169 ? -11.441 -0.949 20.329 1.00 76.94 169 LEU A C 1
ATOM 1298 O O . LEU A 1 169 ? -10.234 -1.150 20.182 1.00 76.94 169 LEU A O 1
ATOM 1302 N N . ILE A 1 170 ? -12.365 -1.698 19.721 1.00 79.44 170 ILE A N 1
ATOM 1303 C CA . ILE A 1 170 ? -12.033 -2.785 18.785 1.00 79.44 170 ILE A CA 1
ATOM 1304 C C . ILE A 1 170 ? -11.230 -2.231 17.602 1.00 79.44 170 ILE A C 1
ATOM 1306 O O . ILE A 1 170 ? -10.172 -2.762 17.246 1.00 79.44 170 ILE A O 1
ATOM 1310 N N . LEU A 1 171 ? -11.686 -1.129 17.002 1.00 77.62 171 LEU A N 1
ATOM 1311 C CA . LEU A 1 171 ? -10.969 -0.497 15.896 1.00 77.62 171 LEU A CA 1
ATOM 1312 C C . LEU A 1 171 ? -9.586 -0.025 16.339 1.00 77.62 171 LEU A C 1
ATOM 1314 O O . LEU A 1 171 ? -8.599 -0.290 15.657 1.00 77.62 171 LEU A O 1
ATOM 1318 N N . TRP A 1 172 ? -9.473 0.606 17.502 1.00 75.88 172 TRP A N 1
ATOM 1319 C CA . TRP A 1 172 ? -8.185 1.028 18.036 1.00 75.88 172 TRP A CA 1
ATOM 1320 C C . TRP A 1 172 ? -7.220 -0.146 18.245 1.00 75.88 172 TRP A C 1
ATOM 1322 O O . TRP A 1 172 ? -6.057 -0.076 17.834 1.00 75.88 172 TRP A O 1
ATOM 1332 N N . ARG A 1 173 ? -7.700 -1.249 18.826 1.00 77.81 173 ARG A N 1
ATOM 1333 C CA . ARG A 1 173 ? -6.905 -2.448 19.129 1.00 77.81 173 ARG A CA 1
ATOM 1334 C C . ARG A 1 173 ? -6.360 -3.124 17.877 1.00 77.81 173 ARG A C 1
ATOM 1336 O O . ARG A 1 173 ? -5.178 -3.482 17.848 1.00 77.81 173 ARG A O 1
ATOM 1343 N N . TYR A 1 174 ? -7.207 -3.321 16.870 1.00 79.19 174 TYR A N 1
ATOM 1344 C CA . TYR A 1 174 ? -6.884 -4.141 15.699 1.00 79.19 174 TYR A CA 1
ATOM 1345 C C . TYR A 1 174 ? -6.452 -3.305 14.489 1.00 79.19 174 TYR A C 1
ATOM 1347 O O . TYR A 1 174 ? -5.437 -3.622 13.865 1.00 79.19 174 TYR A O 1
ATOM 1355 N N . MET A 1 175 ? -7.117 -2.181 14.199 1.00 74.19 175 MET A N 1
ATOM 1356 C CA . MET A 1 175 ? -6.678 -1.262 13.137 1.00 74.19 175 MET A CA 1
ATOM 1357 C C . MET A 1 175 ? -5.455 -0.456 13.552 1.00 74.19 175 MET A C 1
ATOM 1359 O O . MET A 1 175 ? -4.612 -0.156 12.710 1.00 74.19 175 MET A O 1
ATOM 1363 N N . GLY A 1 176 ? -5.311 -0.137 14.839 1.00 69.88 176 GLY A N 1
ATOM 1364 C CA . GLY A 1 176 ? -4.183 0.628 15.365 1.00 69.88 176 GLY A CA 1
ATOM 1365 C C . GLY A 1 176 ? -2.871 -0.150 15.473 1.00 69.88 176 GLY A C 1
ATOM 1366 O O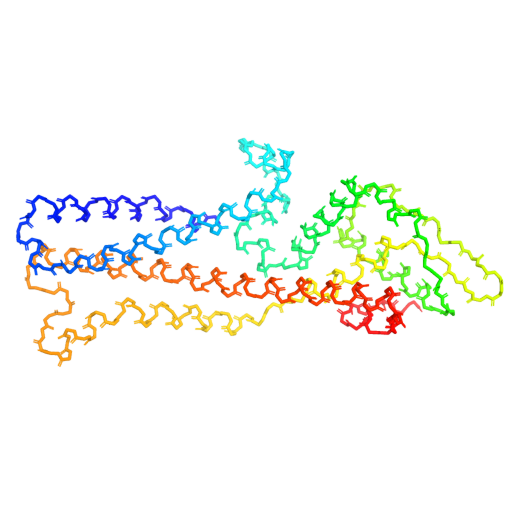 . GLY A 1 176 ? -1.887 0.416 15.945 1.00 69.88 176 GLY A O 1
ATOM 1367 N N . GLN A 1 177 ? -2.792 -1.424 15.080 1.00 73.44 177 GLN A N 1
ATOM 1368 C CA . GLN A 1 177 ? -1.529 -2.156 15.201 1.00 73.44 177 GLN A CA 1
ATOM 1369 C C . GLN A 1 177 ? -0.475 -1.613 14.219 1.00 73.44 177 GLN A C 1
ATOM 1371 O O . GLN A 1 177 ? -0.723 -1.584 13.001 1.00 73.44 177 GLN A O 1
ATOM 1376 N N . PRO A 1 178 ? 0.700 -1.170 14.717 1.00 69.00 178 PRO A N 1
ATOM 1377 C CA . PRO A 1 178 ? 1.791 -0.765 13.849 1.00 69.00 178 PRO A CA 1
ATOM 1378 C C . PRO A 1 178 ? 2.288 -1.981 13.068 1.00 69.00 178 PRO A C 1
ATOM 1380 O O . PRO A 1 178 ? 2.342 -3.097 13.580 1.00 69.00 178 PRO A O 1
ATOM 1383 N N . HIS A 1 179 ? 2.658 -1.766 11.812 1.00 71.00 179 HIS A N 1
ATOM 1384 C CA . HIS A 1 179 ? 3.335 -2.798 11.041 1.00 71.00 179 HIS A CA 1
ATOM 1385 C C . HIS A 1 179 ? 4.796 -2.898 11.497 1.00 71.00 179 HIS A C 1
ATOM 1387 O O . HIS A 1 179 ? 5.392 -1.910 11.932 1.00 71.00 179 HIS A O 1
ATOM 1393 N N . SER A 1 180 ? 5.402 -4.082 11.361 1.00 73.81 180 SER A N 1
ATOM 1394 C CA . SER A 1 180 ? 6.847 -4.228 11.559 1.00 73.81 180 SER A CA 1
ATOM 1395 C C . SER A 1 180 ? 7.583 -3.387 10.516 1.00 73.81 180 SER A C 1
ATOM 1397 O O . SER A 1 180 ? 7.618 -3.728 9.331 1.00 73.81 180 SER A O 1
ATOM 1399 N N . THR A 1 181 ? 8.166 -2.273 10.959 1.00 70.94 181 THR A N 1
ATOM 1400 C CA . THR A 1 181 ? 8.889 -1.336 10.090 1.00 70.94 181 THR A CA 1
ATOM 1401 C C . THR A 1 181 ? 10.106 -1.997 9.453 1.00 70.94 181 THR A C 1
ATOM 1403 O O . THR A 1 181 ? 10.420 -1.699 8.306 1.00 70.94 181 THR A O 1
ATOM 1406 N N . PHE A 1 182 ? 10.750 -2.935 10.151 1.00 79.19 182 PHE A N 1
ATOM 1407 C CA . PHE A 1 182 ? 11.874 -3.702 9.621 1.00 79.19 182 PHE A CA 1
ATOM 1408 C C . PHE A 1 182 ? 11.452 -4.629 8.477 1.00 79.19 182 PHE A C 1
ATOM 1410 O O . PHE A 1 182 ? 12.006 -4.520 7.389 1.00 79.19 182 PHE A O 1
ATOM 1417 N N . ARG A 1 183 ? 10.437 -5.487 8.674 1.00 75.31 183 ARG A N 1
ATOM 1418 C CA . ARG A 1 183 ? 9.979 -6.420 7.624 1.00 75.31 183 ARG A CA 1
ATOM 1419 C C . ARG A 1 183 ? 9.456 -5.682 6.395 1.00 75.31 183 ARG A C 1
ATOM 1421 O O . ARG A 1 183 ? 9.783 -6.063 5.278 1.00 75.31 183 ARG A O 1
ATOM 1428 N N . ALA A 1 184 ? 8.705 -4.600 6.602 1.00 73.69 184 ALA A N 1
ATOM 1429 C CA . ALA A 1 184 ? 8.208 -3.768 5.510 1.00 73.69 184 ALA A CA 1
ATOM 1430 C C . ALA A 1 184 ? 9.362 -3.145 4.711 1.00 73.69 184 ALA A C 1
ATOM 1432 O O . ALA A 1 184 ? 9.419 -3.295 3.494 1.00 73.69 184 ALA A O 1
ATOM 1433 N N . LYS A 1 185 ? 10.321 -2.502 5.394 1.00 78.56 185 LYS A N 1
ATOM 1434 C CA . LYS A 1 185 ? 11.507 -1.922 4.745 1.00 78.56 185 LYS A CA 1
ATOM 1435 C C . LYS A 1 185 ? 12.340 -2.986 4.037 1.00 78.56 185 LYS A C 1
ATOM 1437 O O . LYS A 1 185 ? 12.794 -2.735 2.931 1.00 78.56 185 LYS A O 1
ATOM 1442 N N . PHE A 1 186 ? 12.497 -4.163 4.638 1.00 82.69 186 PHE A N 1
ATOM 1443 C CA . PHE A 1 186 ? 13.245 -5.275 4.062 1.00 82.69 186 PHE A CA 1
ATOM 1444 C C . PHE A 1 186 ? 12.591 -5.819 2.787 1.00 82.69 186 PHE A C 1
ATOM 1446 O O . PHE A 1 186 ? 13.265 -5.926 1.770 1.00 82.69 186 PHE A O 1
ATOM 1453 N N . HIS A 1 187 ? 11.283 -6.099 2.794 1.00 77.75 187 HIS A N 1
ATOM 1454 C CA . HIS A 1 187 ? 10.570 -6.565 1.597 1.00 77.75 187 HIS A CA 1
ATOM 1455 C C . HIS A 1 187 ? 10.600 -5.538 0.467 1.00 77.75 187 HIS A C 1
ATOM 1457 O O . HIS A 1 187 ? 10.839 -5.881 -0.689 1.00 77.75 187 HIS A O 1
ATOM 1463 N N . VAL A 1 188 ? 10.393 -4.268 0.809 1.00 79.12 188 VAL A N 1
ATOM 1464 C CA . VAL A 1 188 ? 10.435 -3.170 -0.152 1.00 79.12 188 VAL A CA 1
ATOM 1465 C C . VAL A 1 188 ? 11.849 -2.996 -0.721 1.00 79.12 188 VAL A C 1
ATOM 1467 O O . VAL A 1 188 ? 12.006 -2.887 -1.935 1.00 79.12 188 VAL A O 1
ATOM 1470 N N . PHE A 1 189 ? 12.883 -3.055 0.119 1.00 81.94 189 PHE A N 1
ATOM 1471 C CA . PHE A 1 189 ? 14.282 -3.027 -0.312 1.00 81.94 189 PHE A CA 1
ATOM 1472 C C . PHE A 1 189 ? 14.623 -4.214 -1.220 1.00 81.94 189 PHE A C 1
ATOM 1474 O O . PHE A 1 189 ? 15.163 -4.026 -2.304 1.00 81.94 189 PHE A O 1
ATOM 1481 N N . LEU A 1 190 ? 14.228 -5.430 -0.839 1.00 83.31 190 LEU A N 1
ATOM 1482 C CA . LEU A 1 190 ? 14.448 -6.623 -1.652 1.00 83.31 190 LEU A CA 1
ATOM 1483 C C . LEU A 1 190 ? 13.781 -6.487 -3.028 1.00 83.31 190 LEU A C 1
ATOM 1485 O O . LEU A 1 190 ? 14.398 -6.798 -4.043 1.00 83.31 190 LEU A O 1
ATOM 1489 N N . SER A 1 191 ? 12.559 -5.950 -3.084 1.00 79.19 191 SER A N 1
ATOM 1490 C CA . SER A 1 191 ? 11.855 -5.708 -4.349 1.00 79.19 191 SER A CA 1
ATOM 1491 C C . SER A 1 191 ? 12.557 -4.678 -5.249 1.00 79.19 191 SER A C 1
ATOM 1493 O O . SER A 1 191 ? 12.538 -4.826 -6.471 1.00 79.19 191 SER A O 1
ATOM 1495 N N . MET A 1 192 ? 13.237 -3.684 -4.658 1.00 77.19 192 MET A N 1
ATOM 1496 C CA . MET A 1 192 ? 14.077 -2.719 -5.382 1.00 77.19 192 MET A CA 1
ATOM 1497 C C . MET A 1 192 ? 15.367 -3.321 -5.908 1.00 77.19 192 MET A C 1
ATOM 1499 O O . MET A 1 192 ? 15.914 -2.806 -6.873 1.00 77.19 192 MET A O 1
ATOM 1503 N N . CYS A 1 193 ? 15.889 -4.360 -5.270 1.00 78.75 193 CYS A N 1
ATOM 1504 C CA . CYS A 1 193 ? 17.136 -4.976 -5.695 1.00 78.75 193 CYS A CA 1
ATOM 1505 C C . CYS A 1 193 ? 16.895 -6.088 -6.716 1.00 78.75 193 CYS A C 1
ATOM 1507 O O . CYS A 1 193 ? 17.639 -6.196 -7.677 1.00 78.75 193 CYS A O 1
ATOM 1509 N N . VAL A 1 194 ? 15.856 -6.907 -6.554 1.00 79.25 194 VAL A N 1
ATOM 1510 C CA . VAL A 1 194 ? 15.701 -8.121 -7.371 1.00 79.25 194 VAL A CA 1
ATOM 1511 C C . VAL A 1 194 ? 15.239 -7.806 -8.794 1.00 79.25 194 VAL A C 1
ATOM 1513 O O . VAL A 1 194 ? 15.864 -8.255 -9.749 1.00 79.25 194 VAL A O 1
ATOM 1516 N N . MET A 1 195 ? 14.172 -7.022 -8.961 1.00 75.12 195 MET A N 1
ATOM 1517 C CA . MET A 1 195 ? 13.577 -6.790 -10.285 1.00 75.12 195 MET A CA 1
ATOM 1518 C C . MET A 1 195 ? 14.436 -5.940 -11.229 1.00 75.12 195 MET A C 1
ATOM 1520 O O . MET A 1 195 ? 14.707 -6.394 -12.339 1.00 75.12 195 MET A O 1
ATOM 1524 N N . PRO A 1 196 ? 14.884 -4.726 -10.852 1.00 80.88 196 PRO A N 1
ATOM 1525 C CA . PRO A 1 196 ? 15.621 -3.889 -11.794 1.00 80.88 196 PRO A CA 1
ATOM 1526 C C . PRO A 1 196 ? 17.011 -4.453 -12.097 1.00 80.88 196 PRO A C 1
ATOM 1528 O O . PRO A 1 196 ? 17.465 -4.333 -13.229 1.00 80.88 196 PRO A O 1
ATOM 1531 N N . PHE A 1 197 ? 17.669 -5.128 -11.146 1.00 85.69 197 PHE A N 1
ATOM 1532 C CA . PHE A 1 197 ? 18.988 -5.717 -11.395 1.00 85.69 197 PHE A CA 1
ATOM 1533 C C . PHE A 1 197 ? 18.943 -7.062 -12.127 1.00 85.69 197 PHE A C 1
ATOM 1535 O O . PHE A 1 197 ? 19.977 -7.474 -12.648 1.00 85.69 197 PHE A O 1
ATOM 1542 N N . ALA A 1 198 ? 17.787 -7.724 -12.241 1.00 83.06 198 ALA A N 1
ATOM 1543 C CA . ALA A 1 198 ? 17.681 -8.991 -12.967 1.00 83.06 198 ALA A CA 1
ATOM 1544 C C . ALA A 1 198 ? 18.211 -8.881 -14.409 1.00 83.06 198 ALA A C 1
ATOM 1546 O O . ALA A 1 198 ? 18.968 -9.739 -14.861 1.00 83.06 198 ALA A O 1
ATOM 1547 N N . MET A 1 199 ? 17.878 -7.801 -15.123 1.00 81.94 199 MET A N 1
ATOM 1548 C CA . MET A 1 199 ? 18.310 -7.605 -16.512 1.00 81.94 199 MET A CA 1
ATOM 1549 C C . MET A 1 199 ? 19.822 -7.300 -16.637 1.00 81.94 199 MET A C 1
ATOM 1551 O O . MET A 1 199 ? 20.503 -8.031 -17.357 1.00 81.94 199 MET A O 1
ATOM 1555 N N . PRO A 1 200 ? 20.408 -6.332 -15.905 1.00 87.38 200 PRO A N 1
ATOM 1556 C CA . PRO A 1 200 ? 21.857 -6.121 -15.921 1.00 87.38 200 PRO A CA 1
ATOM 1557 C C . PRO A 1 200 ? 22.663 -7.356 -15.493 1.00 87.38 200 PRO A C 1
ATOM 1559 O O . PRO A 1 200 ? 23.652 -7.694 -16.140 1.00 87.38 200 PRO A O 1
ATOM 1562 N N . ILE A 1 201 ? 22.232 -8.055 -14.434 1.00 88.69 201 ILE A N 1
ATOM 1563 C CA . ILE A 1 201 ? 22.931 -9.240 -13.911 1.00 88.69 201 ILE A CA 1
ATOM 1564 C C . ILE A 1 201 ? 22.917 -10.373 -14.937 1.00 88.69 201 ILE A C 1
ATOM 1566 O O . ILE A 1 201 ? 23.959 -10.973 -15.197 1.00 88.69 201 ILE A O 1
ATOM 1570 N N . THR A 1 202 ? 21.761 -10.654 -15.546 1.00 86.50 202 THR A N 1
ATOM 1571 C CA . THR A 1 202 ? 21.664 -11.707 -16.569 1.00 86.50 202 THR A CA 1
ATOM 1572 C C . THR A 1 202 ? 22.569 -11.401 -17.757 1.00 86.50 202 THR A C 1
ATOM 1574 O O . THR A 1 202 ? 23.323 -12.272 -18.181 1.00 86.50 202 THR A O 1
ATOM 1577 N N . ARG A 1 203 ? 22.612 -10.160 -18.244 1.00 87.06 203 ARG A N 1
ATOM 1578 C CA . ARG A 1 203 ? 23.513 -9.781 -19.346 1.00 87.06 203 ARG A CA 1
ATOM 1579 C C . ARG A 1 203 ? 24.989 -9.961 -19.007 1.00 87.06 203 ARG A C 1
ATOM 1581 O O . ARG A 1 203 ? 25.712 -10.573 -19.790 1.00 87.06 203 ARG A O 1
ATOM 1588 N N . VAL A 1 204 ? 25.411 -9.511 -17.826 1.00 92.12 204 VAL A N 1
ATOM 1589 C CA . VAL A 1 204 ? 26.794 -9.696 -17.361 1.00 92.12 204 VAL A CA 1
ATOM 1590 C C . VAL A 1 204 ? 27.136 -11.184 -17.242 1.00 92.12 204 VAL A C 1
ATOM 1592 O O . VAL A 1 204 ? 28.231 -11.584 -17.627 1.00 92.12 204 VAL A O 1
ATOM 1595 N N . SER A 1 205 ? 26.193 -12.027 -16.803 1.00 92.81 205 SER A N 1
ATOM 1596 C CA . SER A 1 205 ? 26.404 -13.482 -16.731 1.00 92.81 205 SER A CA 1
ATOM 1597 C C . SER A 1 205 ? 26.592 -14.163 -18.095 1.00 92.81 205 SER A C 1
ATOM 1599 O O . SER A 1 205 ? 27.230 -15.209 -18.159 1.00 92.81 205 SER A O 1
ATOM 1601 N N . PHE A 1 206 ? 26.110 -13.552 -19.184 1.00 92.00 206 PHE A N 1
ATOM 1602 C CA . PHE A 1 206 ? 26.338 -13.997 -20.566 1.00 92.00 206 PHE A CA 1
ATOM 1603 C C . PHE A 1 206 ? 27.500 -13.264 -21.262 1.00 92.00 206 PHE A C 1
ATOM 1605 O O . PHE A 1 206 ? 27.665 -13.388 -22.473 1.00 92.00 206 PHE A O 1
ATOM 1612 N N . GLY A 1 207 ? 28.308 -12.493 -20.523 1.00 90.38 207 GLY A N 1
ATOM 1613 C CA . GLY A 1 207 ? 29.458 -11.763 -21.068 1.00 90.38 207 GLY A CA 1
ATOM 1614 C C . GLY A 1 207 ? 29.097 -10.522 -21.891 1.00 90.38 207 GLY A C 1
ATOM 1615 O O . GLY A 1 207 ? 29.946 -10.004 -22.611 1.00 90.38 207 GLY A O 1
ATOM 1616 N N . ALA A 1 208 ? 27.859 -10.033 -21.796 1.00 88.25 208 ALA A N 1
ATOM 1617 C CA . ALA A 1 208 ? 27.403 -8.836 -22.495 1.00 88.25 208 ALA A CA 1
ATOM 1618 C C . ALA A 1 208 ? 27.447 -7.593 -21.589 1.00 88.25 208 ALA A C 1
ATOM 1620 O O . ALA A 1 208 ? 27.306 -7.692 -20.366 1.00 88.25 208 ALA A O 1
ATOM 1621 N N . SER A 1 209 ? 27.559 -6.401 -22.188 1.00 89.25 209 SER A N 1
ATOM 1622 C CA . SER A 1 209 ? 27.434 -5.135 -21.453 1.00 89.25 209 SER A CA 1
ATOM 1623 C C . SER A 1 209 ? 26.073 -5.047 -20.735 1.00 89.25 209 SER A C 1
ATOM 1625 O O . SER A 1 209 ? 25.043 -5.322 -21.369 1.00 89.25 209 SER A O 1
ATOM 1627 N N . PRO A 1 210 ? 26.017 -4.632 -19.449 1.00 86.00 210 PRO A N 1
ATOM 1628 C CA . PRO A 1 210 ? 24.786 -4.595 -18.649 1.00 86.00 210 PRO A CA 1
ATOM 1629 C C . PRO A 1 210 ? 23.706 -3.685 -19.240 1.00 86.00 210 PRO A C 1
ATOM 1631 O O . PRO A 1 210 ? 22.520 -3.983 -19.127 1.00 86.00 210 PRO A O 1
ATOM 1634 N N . PHE A 1 211 ? 24.113 -2.600 -19.901 1.00 87.50 211 PHE A N 1
ATOM 1635 C CA . PHE A 1 211 ? 23.208 -1.635 -20.529 1.00 87.50 211 PHE A CA 1
ATOM 1636 C C . PHE A 1 211 ? 23.359 -1.583 -22.050 1.00 87.50 211 PHE A C 1
ATOM 1638 O O . PHE A 1 211 ? 22.636 -0.845 -22.702 1.00 87.50 211 PHE A O 1
ATOM 1645 N N . GLY A 1 212 ? 24.203 -2.432 -22.637 1.00 85.19 212 GLY A N 1
ATOM 1646 C CA . GLY A 1 212 ? 24.460 -2.429 -24.074 1.00 85.19 212 GLY A CA 1
ATOM 1647 C C . GLY A 1 212 ? 25.631 -1.558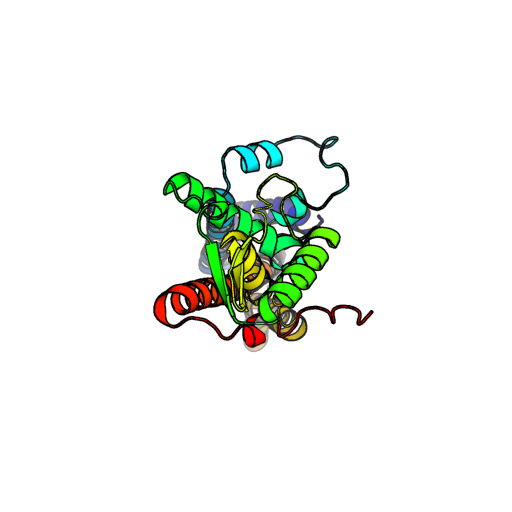 -24.493 1.00 85.19 212 GLY A C 1
ATOM 1648 O O . GLY A 1 212 ? 26.283 -0.914 -23.664 1.00 85.19 212 GLY A O 1
ATOM 1649 N N . ASP A 1 213 ? 25.897 -1.583 -25.791 1.00 84.81 213 ASP A N 1
ATOM 1650 C CA . ASP A 1 213 ? 27.138 -1.051 -26.364 1.00 84.81 213 ASP A CA 1
ATOM 1651 C C . ASP A 1 213 ? 26.912 0.264 -27.123 1.00 84.81 213 ASP A C 1
ATOM 1653 O O . ASP A 1 213 ? 27.826 1.080 -27.228 1.00 84.81 213 ASP A O 1
ATOM 1657 N N . THR A 1 214 ? 25.686 0.522 -27.587 1.00 83.69 214 THR A N 1
ATOM 1658 C CA . THR A 1 214 ? 25.309 1.784 -28.241 1.00 83.69 214 THR A CA 1
ATOM 1659 C C . THR A 1 214 ? 24.651 2.757 -27.256 1.00 83.69 214 THR A C 1
ATOM 1661 O O . THR A 1 214 ? 24.087 2.363 -26.232 1.00 83.69 214 THR A O 1
ATOM 1664 N N . ALA A 1 215 ? 24.674 4.055 -27.576 1.00 80.56 215 ALA A N 1
ATOM 1665 C CA . ALA A 1 215 ? 24.032 5.087 -26.757 1.00 80.56 215 ALA A CA 1
ATOM 1666 C C . ALA A 1 215 ? 22.506 4.897 -26.639 1.00 80.56 215 ALA A C 1
ATOM 1668 O O . ALA A 1 215 ? 21.926 5.142 -25.576 1.00 80.56 215 ALA A O 1
ATOM 1669 N N . SER A 1 216 ? 21.853 4.431 -27.706 1.00 74.88 216 SER A N 1
ATOM 1670 C CA . SER A 1 216 ? 20.421 4.125 -27.713 1.00 74.88 216 SER A CA 1
ATOM 1671 C C . SER A 1 216 ? 20.087 2.939 -26.808 1.00 74.88 216 SER A C 1
ATOM 1673 O O . SER A 1 216 ? 19.182 3.043 -25.975 1.00 74.88 216 SER A O 1
ATOM 1675 N N . GLU A 1 217 ? 20.864 1.851 -26.884 1.00 77.62 217 GLU A N 1
ATOM 1676 C CA . GLU A 1 217 ? 20.712 0.691 -26.002 1.00 77.62 217 GLU A CA 1
ATOM 1677 C C . GLU A 1 217 ? 20.869 1.089 -24.536 1.00 77.62 217 GLU A C 1
ATOM 1679 O O . GLU A 1 217 ? 20.022 0.747 -23.704 1.00 77.62 217 GLU A O 1
ATOM 1684 N N . GLN A 1 218 ? 21.916 1.860 -24.235 1.00 84.69 218 GLN A N 1
ATOM 1685 C CA . GLN A 1 218 ? 22.206 2.329 -22.884 1.00 84.69 218 GLN A CA 1
ATOM 1686 C C . GLN A 1 218 ? 21.070 3.184 -22.338 1.00 84.69 218 GLN A C 1
ATOM 1688 O O . GLN A 1 218 ? 20.636 2.978 -21.205 1.00 84.69 218 GLN A O 1
ATOM 1693 N N . THR A 1 219 ? 20.534 4.087 -23.159 1.00 80.62 219 THR A N 1
ATOM 1694 C CA . THR A 1 219 ? 19.438 4.979 -22.773 1.00 80.62 219 THR A CA 1
ATOM 1695 C C . THR A 1 219 ? 18.168 4.192 -22.464 1.00 80.62 219 THR A C 1
ATOM 1697 O O . THR A 1 219 ? 17.583 4.363 -21.390 1.00 80.62 219 THR A O 1
ATOM 1700 N N . VAL A 1 220 ? 17.744 3.287 -23.353 1.00 79.31 220 VAL A N 1
ATOM 1701 C CA . VAL A 1 220 ? 16.491 2.546 -23.142 1.00 79.31 220 VAL A CA 1
ATOM 1702 C C . VAL A 1 220 ? 16.622 1.538 -22.001 1.00 79.31 220 VAL A C 1
ATOM 1704 O O . VAL A 1 220 ? 15.717 1.420 -21.171 1.00 79.31 220 VAL A O 1
ATOM 1707 N N . ARG A 1 221 ? 17.753 0.837 -21.886 1.00 82.19 221 ARG A N 1
ATOM 1708 C CA . ARG A 1 221 ? 17.962 -0.133 -20.800 1.00 82.19 221 ARG A CA 1
ATOM 1709 C C . ARG A 1 221 ? 18.129 0.549 -19.441 1.00 82.19 221 ARG A C 1
ATOM 1711 O O . ARG A 1 221 ? 17.589 0.042 -18.458 1.00 82.19 221 ARG A O 1
ATOM 1718 N N . ALA A 1 222 ? 18.784 1.710 -19.371 1.00 83.94 222 ALA A N 1
ATOM 1719 C CA . ALA A 1 222 ? 18.833 2.521 -18.152 1.00 83.94 222 ALA A CA 1
ATOM 1720 C C . ALA A 1 222 ? 17.440 3.038 -17.762 1.00 83.94 222 ALA A C 1
ATOM 1722 O O . ALA A 1 222 ? 17.066 3.004 -16.590 1.00 83.94 222 ALA A O 1
ATOM 1723 N N . MET A 1 223 ? 16.631 3.444 -18.741 1.00 81.81 223 MET A N 1
ATOM 1724 C CA . MET A 1 223 ? 15.243 3.839 -18.513 1.00 81.81 223 MET A CA 1
ATOM 1725 C C . MET A 1 223 ? 14.409 2.676 -17.951 1.00 81.81 223 MET A C 1
ATOM 1727 O O . MET A 1 223 ? 13.714 2.861 -16.953 1.00 81.81 223 MET A O 1
ATOM 1731 N N . ILE A 1 224 ? 14.502 1.475 -18.533 1.00 80.44 224 ILE A N 1
ATOM 1732 C CA . ILE A 1 224 ? 13.810 0.274 -18.029 1.00 80.44 224 ILE A CA 1
ATOM 1733 C C . ILE A 1 224 ? 14.268 -0.059 -16.605 1.00 80.44 224 ILE A C 1
ATOM 1735 O O . ILE A 1 224 ? 13.431 -0.362 -15.758 1.00 80.44 224 ILE A O 1
ATOM 1739 N N . PHE A 1 225 ? 15.566 0.045 -16.317 1.00 84.75 225 PHE A N 1
ATOM 1740 C CA . PHE A 1 225 ? 16.117 -0.166 -14.979 1.00 84.75 225 PHE A CA 1
ATOM 1741 C C . PHE A 1 225 ? 15.531 0.816 -13.951 1.00 84.75 225 PHE A C 1
ATOM 1743 O O . PHE A 1 225 ? 15.026 0.397 -12.908 1.00 84.75 225 PHE A O 1
ATOM 1750 N N . LEU A 1 226 ? 15.532 2.117 -14.259 1.00 83.12 226 LEU A N 1
ATOM 1751 C CA . LEU A 1 226 ? 15.028 3.160 -13.360 1.00 83.12 226 LEU A CA 1
ATOM 1752 C C . LEU A 1 226 ? 13.506 3.076 -13.170 1.00 83.12 226 LEU A C 1
ATOM 1754 O O . LEU A 1 226 ? 13.023 3.087 -12.035 1.00 83.12 226 LEU A O 1
ATOM 1758 N N . LEU A 1 227 ? 12.746 2.956 -14.265 1.00 82.75 227 LEU A N 1
ATOM 1759 C CA . LEU A 1 227 ? 11.285 2.841 -14.222 1.00 82.75 227 LEU A CA 1
ATOM 1760 C C . LEU A 1 227 ? 10.855 1.535 -13.557 1.00 82.75 227 LEU A C 1
ATOM 1762 O O . LEU A 1 227 ? 10.004 1.547 -12.669 1.00 82.75 227 LEU A O 1
ATOM 1766 N N . GLY A 1 228 ? 11.460 0.414 -13.949 1.00 81.00 228 GLY A N 1
ATOM 1767 C CA . GLY A 1 228 ? 11.168 -0.905 -13.396 1.00 81.00 228 GLY A CA 1
ATOM 1768 C C . GLY A 1 228 ? 11.456 -0.963 -11.901 1.00 81.00 228 GLY A C 1
ATOM 1769 O O . GLY A 1 228 ? 10.621 -1.449 -11.136 1.00 81.00 228 GLY A O 1
ATOM 1770 N N . GLY A 1 229 ? 12.579 -0.391 -11.460 1.00 82.56 229 GLY A N 1
ATOM 1771 C CA . GLY A 1 229 ? 12.918 -0.287 -10.042 1.00 82.56 229 GLY A CA 1
ATOM 1772 C C . GLY A 1 229 ? 11.910 0.549 -9.259 1.00 82.56 229 GLY A C 1
ATOM 1773 O O . GLY A 1 229 ? 11.410 0.101 -8.225 1.00 82.56 229 GLY A O 1
ATOM 1774 N N . TYR A 1 230 ? 11.544 1.727 -9.772 1.00 82.44 230 TYR A N 1
ATOM 1775 C CA . TYR A 1 230 ? 10.564 2.600 -9.122 1.00 82.44 230 TYR A CA 1
ATOM 1776 C C . TYR A 1 230 ? 9.168 1.967 -9.044 1.00 82.44 230 TYR A C 1
ATOM 1778 O O . TYR A 1 230 ? 8.538 1.968 -7.983 1.00 82.44 230 TYR A O 1
ATOM 1786 N N . PHE A 1 231 ? 8.666 1.402 -10.144 1.00 81.69 231 PHE A N 1
ATOM 1787 C CA . PHE A 1 231 ? 7.331 0.805 -10.159 1.00 81.69 231 PHE A CA 1
ATOM 1788 C C . PHE A 1 231 ? 7.258 -0.489 -9.361 1.00 81.69 231 PHE A C 1
ATOM 1790 O O . PHE A 1 231 ? 6.232 -0.738 -8.725 1.00 81.69 231 PHE A O 1
ATOM 1797 N N . THR A 1 232 ? 8.334 -1.276 -9.323 1.00 82.06 232 THR A N 1
ATOM 1798 C CA . THR A 1 232 ? 8.391 -2.465 -8.464 1.00 82.06 232 THR A CA 1
ATOM 1799 C C . THR A 1 232 ? 8.422 -2.070 -6.992 1.00 82.06 232 THR A C 1
ATOM 1801 O O . THR A 1 232 ? 7.611 -2.586 -6.227 1.00 82.06 232 THR A O 1
ATOM 1804 N N . TYR A 1 233 ? 9.270 -1.109 -6.603 1.00 80.81 233 TYR A N 1
ATOM 1805 C CA . TYR A 1 233 ? 9.290 -0.542 -5.247 1.00 80.81 233 TYR A CA 1
ATOM 1806 C C . TYR A 1 233 ? 7.895 -0.122 -4.797 1.00 80.81 233 TYR A C 1
ATOM 1808 O O . TYR A 1 233 ? 7.420 -0.507 -3.726 1.00 80.81 233 TYR A O 1
ATOM 1816 N N . PHE A 1 234 ? 7.232 0.667 -5.644 1.00 78.88 234 PHE A N 1
ATOM 1817 C CA . PHE A 1 234 ? 5.914 1.180 -5.340 1.00 78.88 234 PHE A CA 1
ATOM 1818 C C . PHE A 1 234 ? 4.898 0.050 -5.212 1.00 78.88 234 PHE A C 1
ATOM 1820 O O . PHE A 1 234 ? 4.185 -0.015 -4.215 1.00 78.88 234 PHE A O 1
ATOM 1827 N N . SER A 1 235 ? 4.846 -0.853 -6.191 1.00 80.38 235 SER A N 1
ATOM 1828 C CA . SER A 1 235 ? 3.862 -1.937 -6.223 1.00 80.38 235 SER A CA 1
ATOM 1829 C C . SER A 1 235 ? 4.049 -2.898 -5.052 1.00 80.38 235 SER A C 1
ATOM 1831 O O . SER A 1 235 ? 3.071 -3.253 -4.403 1.00 80.38 235 SER A O 1
ATOM 1833 N N . ALA A 1 236 ? 5.291 -3.251 -4.711 1.00 81.44 236 ALA A N 1
ATOM 1834 C CA . ALA A 1 236 ? 5.599 -4.099 -3.563 1.00 81.44 236 ALA A CA 1
ATOM 1835 C C . ALA A 1 236 ? 5.255 -3.415 -2.233 1.00 81.44 236 ALA A C 1
ATOM 1837 O O . ALA A 1 236 ? 4.630 -4.028 -1.367 1.00 81.44 236 ALA A O 1
ATOM 1838 N N . GLY A 1 237 ? 5.600 -2.131 -2.079 1.00 79.69 237 GLY A N 1
ATOM 1839 C CA . GLY A 1 237 ? 5.225 -1.347 -0.901 1.00 79.69 237 GLY A CA 1
ATOM 1840 C C . GLY A 1 237 ? 3.710 -1.245 -0.739 1.00 79.69 237 GLY A C 1
ATOM 1841 O O . GLY A 1 237 ? 3.180 -1.487 0.344 1.00 79.69 237 GLY A O 1
ATOM 1842 N N . MET A 1 238 ? 2.997 -0.967 -1.828 1.00 78.75 238 MET A N 1
ATOM 1843 C CA . MET A 1 238 ? 1.537 -0.910 -1.846 1.00 78.75 238 MET A CA 1
ATOM 1844 C C . MET A 1 238 ? 0.901 -2.260 -1.527 1.00 78.75 238 MET A C 1
ATOM 1846 O O . MET A 1 238 ? 0.038 -2.318 -0.655 1.00 78.75 238 MET A O 1
ATOM 1850 N N . ALA A 1 239 ? 1.349 -3.339 -2.168 1.00 80.56 239 ALA A N 1
ATOM 1851 C CA . ALA A 1 239 ? 0.841 -4.687 -1.934 1.00 80.56 239 ALA A CA 1
ATOM 1852 C C . ALA A 1 239 ? 1.033 -5.116 -0.475 1.00 80.56 239 ALA A C 1
ATOM 1854 O O . ALA A 1 239 ? 0.105 -5.635 0.148 1.00 80.56 239 ALA A O 1
ATOM 1855 N N . TRP A 1 240 ? 2.202 -4.832 0.106 1.00 80.75 240 TRP A N 1
ATOM 1856 C CA . TRP A 1 240 ? 2.470 -5.094 1.519 1.00 80.75 240 TRP A CA 1
ATOM 1857 C C . TRP A 1 240 ? 1.514 -4.322 2.431 1.00 80.75 240 TRP A C 1
ATOM 1859 O O . TRP A 1 240 ? 0.893 -4.892 3.329 1.00 80.75 240 TRP A O 1
ATOM 1869 N N . MET A 1 241 ? 1.366 -3.018 2.194 1.00 78.50 241 MET A N 1
ATOM 1870 C CA . MET A 1 241 ? 0.518 -2.160 3.019 1.00 78.50 241 MET A CA 1
ATOM 1871 C C . MET A 1 241 ? -0.962 -2.521 2.900 1.00 78.50 241 MET A C 1
ATOM 1873 O O . MET A 1 241 ? -1.658 -2.511 3.911 1.00 78.50 241 MET A O 1
ATOM 1877 N N . MET A 1 242 ? -1.426 -2.887 1.703 1.00 80.00 242 MET A N 1
ATOM 1878 C CA . MET A 1 242 ? -2.778 -3.401 1.479 1.00 80.00 242 MET A CA 1
ATOM 1879 C C . MET A 1 242 ? -3.005 -4.719 2.203 1.00 80.00 242 MET A C 1
ATOM 1881 O O . MET A 1 242 ? -4.013 -4.863 2.883 1.00 80.00 242 MET A O 1
ATOM 1885 N N . SER A 1 243 ? -2.063 -5.657 2.097 1.00 82.19 243 SER A N 1
ATOM 1886 C CA . SER A 1 243 ? -2.157 -6.954 2.775 1.00 82.19 243 SER A CA 1
ATOM 1887 C C . SER A 1 243 ? -2.245 -6.767 4.288 1.00 82.19 243 SER A C 1
ATOM 1889 O O . SER A 1 243 ? -3.075 -7.381 4.955 1.00 82.19 243 SER A O 1
ATOM 1891 N N . TRP A 1 244 ? -1.436 -5.858 4.835 1.00 81.50 244 TRP A N 1
ATOM 1892 C CA . TRP A 1 244 ? -1.485 -5.522 6.252 1.00 81.50 244 TRP A CA 1
ATOM 1893 C C . TRP A 1 244 ? -2.802 -4.846 6.647 1.00 81.50 244 TRP A C 1
ATOM 1895 O O . TRP A 1 244 ? -3.410 -5.226 7.645 1.00 81.50 244 TRP A O 1
ATOM 1905 N N . ASP A 1 245 ? -3.273 -3.866 5.869 1.00 79.69 245 ASP A N 1
ATOM 1906 C CA . ASP A 1 245 ? -4.559 -3.205 6.118 1.00 79.69 245 ASP A CA 1
ATOM 1907 C C . ASP A 1 245 ? -5.722 -4.200 6.077 1.00 79.69 245 ASP A C 1
ATOM 1909 O O . ASP A 1 245 ? -6.561 -4.196 6.975 1.00 79.69 245 ASP A O 1
ATOM 1913 N N . PHE A 1 246 ? -5.720 -5.103 5.097 1.00 82.62 246 PHE A N 1
ATOM 1914 C CA . PHE A 1 246 ? -6.698 -6.174 4.964 1.00 82.62 246 PHE A CA 1
ATOM 1915 C C . PHE A 1 246 ? -6.714 -7.074 6.201 1.00 82.62 246 PHE A C 1
ATOM 1917 O O . PHE A 1 246 ? -7.773 -7.278 6.790 1.00 82.62 246 PHE A O 1
ATOM 1924 N N . MET A 1 247 ? -5.547 -7.538 6.661 1.00 83.88 247 MET A N 1
ATOM 1925 C CA . MET A 1 247 ? -5.458 -8.355 7.875 1.00 83.88 247 MET A CA 1
ATOM 1926 C C . MET A 1 247 ? -6.024 -7.629 9.097 1.00 83.88 247 MET A C 1
ATOM 1928 O O . MET A 1 247 ? -6.759 -8.227 9.878 1.00 83.88 247 MET A O 1
ATOM 1932 N N . ARG A 1 248 ? -5.736 -6.333 9.264 1.00 82.25 248 ARG A N 1
ATOM 1933 C CA . ARG A 1 248 ? -6.300 -5.543 10.371 1.00 82.25 248 ARG A CA 1
ATOM 1934 C C . ARG A 1 248 ? -7.824 -5.471 10.309 1.00 82.25 248 ARG A C 1
ATOM 1936 O O . ARG A 1 248 ? -8.468 -5.711 11.325 1.00 82.25 248 ARG A O 1
ATOM 1943 N N . ARG A 1 249 ? -8.392 -5.220 9.124 1.00 80.31 249 ARG A N 1
ATOM 1944 C CA . ARG A 1 249 ? -9.850 -5.184 8.917 1.00 80.31 249 ARG A CA 1
ATOM 1945 C C . ARG A 1 249 ? -10.498 -6.530 9.201 1.00 80.31 249 ARG A C 1
ATOM 1947 O O . ARG A 1 249 ? -11.502 -6.575 9.898 1.00 80.31 249 ARG A O 1
ATOM 1954 N N . VAL A 1 250 ? -9.909 -7.622 8.712 1.00 84.94 250 VAL A N 1
ATOM 1955 C CA . VAL A 1 250 ? -10.402 -8.981 8.976 1.00 84.94 250 VAL A CA 1
ATOM 1956 C C . VAL A 1 250 ? -10.431 -9.261 10.476 1.00 84.94 250 VAL A C 1
ATOM 1958 O O . VAL A 1 250 ? -11.433 -9.766 10.974 1.00 84.94 250 VAL A O 1
ATOM 1961 N N . HIS A 1 251 ? -9.380 -8.898 11.217 1.00 85.31 251 HIS A N 1
ATOM 1962 C CA . HIS A 1 251 ? -9.377 -9.053 12.673 1.00 85.31 251 HIS A CA 1
ATOM 1963 C C . HIS A 1 251 ? -10.434 -8.180 13.358 1.00 85.31 251 HIS A C 1
ATOM 1965 O O . HIS A 1 251 ? -11.127 -8.675 14.242 1.00 85.31 251 HIS A O 1
ATOM 1971 N N . SER A 1 252 ? -10.615 -6.926 12.931 1.00 81.56 252 SER A N 1
ATOM 1972 C CA . SER A 1 252 ? -11.670 -6.053 13.463 1.00 81.56 252 SER A CA 1
ATOM 1973 C C . SER A 1 252 ? -13.073 -6.612 13.226 1.00 81.56 252 SER A C 1
ATOM 1975 O O . SER A 1 252 ? -13.885 -6.602 14.143 1.00 81.56 252 SER A O 1
ATOM 1977 N N . ILE A 1 253 ? -13.354 -7.130 12.026 1.00 81.69 253 ILE A N 1
ATOM 1978 C CA . ILE A 1 253 ? -14.659 -7.715 11.683 1.00 81.69 253 ILE A CA 1
ATOM 1979 C C . ILE A 1 253 ? -14.888 -9.020 12.451 1.00 81.69 253 ILE A C 1
ATOM 1981 O O . ILE A 1 253 ? -15.980 -9.243 12.962 1.00 81.69 253 ILE A O 1
ATOM 1985 N N . ARG A 1 254 ? -13.864 -9.872 12.589 1.00 85.56 254 ARG A N 1
ATOM 1986 C CA . ARG A 1 254 ? -13.959 -11.095 13.403 1.00 85.56 254 ARG A CA 1
ATOM 1987 C C . ARG A 1 254 ? -14.225 -10.784 14.870 1.00 85.56 254 ARG A C 1
ATOM 1989 O O . ARG A 1 254 ? -15.079 -11.432 15.457 1.00 85.56 254 ARG A O 1
ATOM 1996 N N . ALA A 1 255 ? -13.545 -9.783 15.430 1.00 82.50 255 ALA A N 1
ATOM 1997 C CA . ALA A 1 255 ? -13.829 -9.310 16.780 1.00 82.50 255 ALA A CA 1
ATOM 1998 C C . ALA A 1 255 ? -15.279 -8.810 16.885 1.00 82.50 255 ALA A C 1
ATOM 2000 O O . ALA A 1 255 ? -15.979 -9.163 17.822 1.00 82.50 255 ALA A O 1
ATOM 2001 N N . PHE A 1 256 ? -15.777 -8.083 15.881 1.00 79.31 256 PHE A N 1
ATOM 2002 C CA . PHE A 1 256 ? -17.192 -7.709 15.810 1.00 79.31 256 PHE A CA 1
ATOM 2003 C C . PHE A 1 256 ? -18.143 -8.905 15.851 1.00 79.31 256 PHE A C 1
ATOM 2005 O O . PHE A 1 256 ? -19.077 -8.915 16.646 1.00 79.31 256 PHE A O 1
ATOM 2012 N N . GLY A 1 257 ? -17.890 -9.923 15.027 1.00 81.50 257 GLY A N 1
ATOM 2013 C CA . GLY A 1 257 ? -18.695 -11.144 15.012 1.00 81.50 257 GLY A CA 1
ATOM 2014 C C . GLY A 1 257 ? -18.657 -11.883 16.349 1.00 81.50 257 GLY A C 1
ATOM 2015 O O . GLY A 1 257 ? -19.700 -12.280 16.853 1.00 81.50 257 GLY A O 1
ATOM 2016 N N . GLN A 1 258 ? -17.478 -11.994 16.967 1.00 83.25 258 GLN A N 1
ATOM 2017 C CA . GLN A 1 258 ? -17.315 -12.612 18.288 1.00 83.25 258 GLN A CA 1
ATOM 2018 C C . GLN A 1 258 ? -18.064 -11.855 19.384 1.00 83.25 258 GLN A C 1
ATOM 2020 O O . GLN A 1 258 ? -18.636 -12.488 20.265 1.00 83.25 258 GLN A O 1
ATOM 2025 N N . LEU A 1 259 ? -18.097 -10.519 19.323 1.00 79.56 259 LEU A N 1
ATOM 2026 C CA . LEU A 1 259 ? -18.862 -9.713 20.273 1.00 79.56 259 LEU A CA 1
ATOM 2027 C C . LEU A 1 259 ? -20.355 -10.050 20.233 1.00 79.56 259 LEU A C 1
ATOM 2029 O O . LEU A 1 259 ? -20.983 -10.094 21.284 1.00 79.56 259 LEU A O 1
ATOM 2033 N N . ILE A 1 260 ? -20.896 -10.270 19.032 1.00 77.19 260 ILE A N 1
ATOM 2034 C CA . ILE A 1 260 ? -22.317 -10.561 18.811 1.00 77.19 260 ILE A CA 1
ATOM 2035 C C . ILE A 1 260 ? -22.651 -12.014 19.177 1.00 77.19 260 ILE A C 1
ATOM 2037 O O . ILE A 1 260 ? -23.691 -12.258 19.777 1.00 77.19 260 ILE A O 1
ATOM 2041 N N . ASP A 1 261 ? -21.791 -12.965 18.809 1.00 79.62 261 ASP A N 1
ATOM 2042 C CA . ASP A 1 261 ? -22.073 -14.402 18.926 1.00 79.62 261 ASP A CA 1
ATOM 2043 C C . ASP A 1 261 ? -21.820 -14.940 20.344 1.00 79.62 261 ASP A C 1
ATOM 2045 O O . ASP A 1 261 ? -22.711 -15.478 20.997 1.00 79.62 261 ASP A O 1
ATOM 2049 N N . THR A 1 262 ? -20.601 -14.752 20.858 1.00 78.25 262 THR A N 1
ATOM 2050 C CA . THR A 1 262 ? -20.147 -15.357 22.125 1.00 78.25 262 THR A CA 1
ATOM 2051 C C . THR A 1 262 ? -19.785 -14.335 23.200 1.00 78.25 262 THR A C 1
ATOM 2053 O O . THR A 1 262 ? -19.491 -14.708 24.336 1.00 78.25 262 THR A O 1
ATOM 2056 N N . GLY A 1 263 ? -19.752 -13.050 22.844 1.00 74.12 263 GLY A N 1
ATOM 2057 C CA . GLY A 1 263 ? -19.094 -12.009 23.624 1.00 74.12 263 GLY A CA 1
ATOM 2058 C C . GLY A 1 263 ? -17.564 -12.083 23.531 1.00 74.12 263 GLY A C 1
ATOM 2059 O O . GLY A 1 263 ? -16.981 -13.085 23.110 1.00 74.12 263 GLY A O 1
ATOM 2060 N N . ILE A 1 264 ? -16.896 -10.997 23.933 1.00 73.25 264 ILE A N 1
ATOM 2061 C CA . ILE A 1 264 ? -15.429 -10.916 24.021 1.00 73.25 264 ILE A CA 1
ATOM 2062 C C . ILE A 1 264 ? -15.032 -10.596 25.466 1.00 73.25 264 ILE A C 1
ATOM 2064 O O . ILE A 1 264 ? -15.600 -9.668 26.054 1.00 73.25 264 ILE A O 1
ATOM 2068 N N . PRO A 1 265 ? -14.025 -11.281 26.042 1.00 73.31 265 PRO A N 1
ATOM 2069 C CA . PRO A 1 265 ? -13.436 -10.875 27.309 1.00 73.31 265 PRO A CA 1
ATOM 2070 C C . PRO A 1 265 ? -12.883 -9.447 27.215 1.00 73.31 265 PRO A C 1
ATOM 2072 O O . PRO A 1 265 ? -11.961 -9.158 26.457 1.00 73.31 265 PRO A O 1
ATOM 2075 N N . LEU A 1 266 ? -13.410 -8.535 28.033 1.00 67.19 266 LEU A N 1
ATOM 2076 C CA . LEU A 1 266 ? -13.003 -7.122 28.044 1.00 67.19 266 LEU A CA 1
ATOM 2077 C C . LEU A 1 266 ? -11.493 -6.915 28.222 1.00 67.19 266 LEU A C 1
ATOM 2079 O O . LEU A 1 266 ? -10.928 -5.964 27.689 1.00 67.19 266 LEU A O 1
ATOM 2083 N N . GLN A 1 267 ? -10.829 -7.808 28.952 1.00 69.50 267 GLN A N 1
ATOM 2084 C CA . GLN A 1 267 ? -9.378 -7.787 29.131 1.00 69.50 267 GLN A CA 1
ATOM 2085 C C . GLN A 1 267 ? -8.606 -7.828 27.800 1.00 69.50 267 GLN A C 1
ATOM 2087 O O . GLN A 1 267 ? -7.635 -7.086 27.662 1.00 69.50 267 GLN A O 1
ATOM 2092 N N . ASP A 1 268 ? -9.100 -8.565 26.802 1.00 71.75 268 ASP A N 1
ATOM 2093 C CA . ASP A 1 268 ? -8.462 -8.726 25.488 1.00 71.75 268 ASP A CA 1
ATOM 2094 C C . ASP A 1 268 ? -8.547 -7.430 24.659 1.00 71.75 268 ASP A C 1
ATOM 2096 O O . ASP A 1 268 ? -7.648 -7.099 23.875 1.00 71.75 268 ASP A O 1
ATOM 2100 N N . LEU A 1 269 ? -9.612 -6.649 24.878 1.00 69.06 269 LEU A N 1
ATOM 2101 C CA . LEU A 1 269 ? -9.806 -5.325 24.277 1.00 69.06 269 LEU A CA 1
ATOM 2102 C C . LEU A 1 269 ? -8.874 -4.273 24.890 1.00 69.06 269 LEU A C 1
ATOM 2104 O O . LEU A 1 269 ? -8.507 -3.307 24.217 1.00 69.06 269 LEU A O 1
ATOM 2108 N N . PHE A 1 270 ? -8.479 -4.455 26.153 1.00 64.81 270 PHE A N 1
ATOM 2109 C CA . PHE A 1 270 ? -7.602 -3.528 26.866 1.00 64.81 270 PHE A CA 1
ATOM 2110 C C . PHE A 1 270 ? -6.105 -3.792 26.640 1.00 64.81 270 PHE A C 1
ATOM 2112 O O . PHE A 1 270 ? -5.283 -2.913 26.918 1.00 64.81 270 PHE A O 1
ATOM 2119 N N . GLU A 1 271 ? -5.722 -4.964 26.133 1.00 64.06 271 GLU A N 1
ATOM 2120 C CA . GLU A 1 271 ? -4.323 -5.282 25.842 1.00 6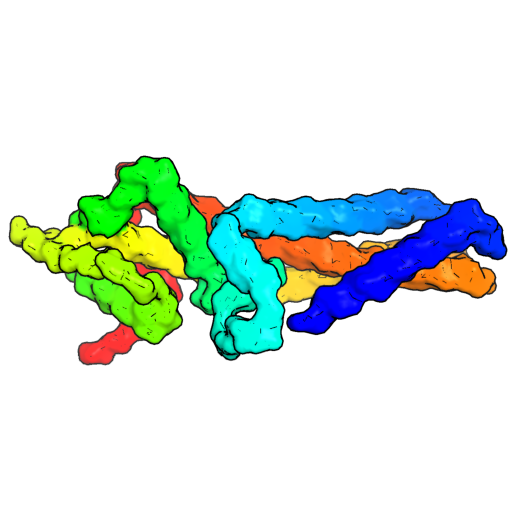4.06 271 GLU A CA 1
ATOM 2121 C C . GLU A 1 271 ? -3.711 -4.320 24.808 1.00 64.06 271 GLU A C 1
ATOM 2123 O O . GLU A 1 271 ? -4.175 -4.188 23.676 1.00 64.06 271 GLU A O 1
ATOM 2128 N N . GLY A 1 272 ? -2.613 -3.654 25.174 1.00 54.69 272 GLY A N 1
ATOM 2129 C CA . GLY A 1 272 ? -1.899 -2.737 24.279 1.00 54.69 272 GLY A CA 1
ATOM 2130 C C . GLY A 1 272 ? -2.470 -1.316 24.203 1.00 54.69 272 GLY A C 1
ATOM 2131 O O . GLY A 1 272 ? -1.987 -0.521 23.382 1.00 54.69 272 GLY A O 1
ATOM 2132 N N . LEU A 1 273 ? -3.448 -0.975 25.052 1.00 55.00 273 LEU A N 1
ATOM 2133 C CA . LEU A 1 273 ? -3.722 0.417 25.412 1.00 55.00 273 LEU A CA 1
ATOM 2134 C C . LEU A 1 273 ? -2.528 1.001 26.189 1.00 55.00 273 LEU A C 1
ATOM 2136 O O . LEU A 1 273 ? -1.855 0.264 26.915 1.00 55.00 273 LEU A O 1
ATOM 2140 N N . PRO A 1 274 ? -2.247 2.312 26.062 1.00 47.66 274 PRO A N 1
ATOM 2141 C CA . PRO A 1 274 ? -1.338 2.987 26.981 1.00 47.66 274 PRO A CA 1
ATOM 2142 C C . PRO A 1 274 ? -1.798 2.733 28.424 1.00 47.66 274 PRO A C 1
ATOM 2144 O O . PRO A 1 274 ? -3.011 2.693 28.658 1.00 47.66 274 PRO A O 1
ATOM 2147 N N . PRO A 1 275 ? -0.881 2.546 29.390 1.00 46.62 275 PRO A N 1
ATOM 2148 C CA . PRO A 1 275 ? -1.278 2.403 30.781 1.00 46.62 275 PRO A CA 1
ATOM 2149 C C . PRO A 1 275 ? -2.110 3.624 31.178 1.00 46.62 275 PRO A C 1
ATOM 2151 O O . PRO A 1 275 ? -1.650 4.761 31.064 1.00 46.62 275 PRO A O 1
ATOM 2154 N N . VAL A 1 276 ? -3.348 3.381 31.613 1.00 46.72 276 VAL A N 1
ATOM 2155 C CA . VAL A 1 276 ? -4.163 4.414 32.253 1.00 46.72 276 VAL A CA 1
ATOM 2156 C C . VAL A 1 276 ? -3.381 4.845 33.498 1.00 46.72 276 VAL A C 1
ATOM 2158 O O . VAL A 1 276 ? -3.005 3.960 34.277 1.00 46.72 276 VAL A O 1
ATOM 2161 N N . PRO A 1 277 ? -3.062 6.142 33.676 1.00 38.03 277 PRO A N 1
ATOM 2162 C CA . PRO A 1 277 ? -2.408 6.607 34.890 1.00 38.03 277 PRO A CA 1
ATOM 2163 C C . PRO A 1 277 ? -3.218 6.113 36.084 1.00 38.03 277 PRO A C 1
ATOM 2165 O O . PRO A 1 277 ? -4.430 6.318 36.136 1.00 38.03 277 PRO A O 1
ATOM 2168 N N . ARG A 1 278 ? -2.564 5.395 36.998 1.00 37.03 278 ARG A N 1
ATOM 2169 C CA . ARG A 1 278 ? -3.170 5.103 38.292 1.00 37.03 278 ARG A CA 1
ATOM 2170 C C . ARG A 1 278 ? -3.145 6.421 39.056 1.00 37.03 278 ARG A C 1
ATOM 2172 O O . ARG A 1 278 ? -2.054 6.901 39.358 1.00 37.03 278 ARG A O 1
ATOM 2179 N N . GLU A 1 279 ? -4.314 7.023 39.244 1.00 33.12 279 GLU A N 1
ATOM 2180 C CA . GLU A 1 279 ? -4.515 8.018 40.302 1.00 33.12 279 GLU A CA 1
ATOM 2181 C C . GLU A 1 279 ? -4.415 7.335 41.670 1.00 33.12 279 GLU A C 1
ATOM 2183 O O . GLU A 1 279 ? -4.917 6.188 41.793 1.00 33.12 279 GLU A O 1
#